Protein 4H9D (pdb70)

Structure (mmCIF, N/CA/C/O backbone):
data_4H9D
#
_entry.id   4H9D
#
_cell.length_a   40.674
_cell.length_b   83.385
_cell.length_c   225.116
_cell.angle_alpha   90.000
_cell.angle_beta   90.000
_cell.angle_gamma   90.000
#
_symmetry.space_group_name_H-M   'I 2 2 2'
#
loop_
_entity.id
_entity.type
_entity.pdbx_description
1 polymer 'HNH endonuclease'
2 non-polymer 'ZINC ION'
3 non-polymer 'MAGNESIUM ION'
4 water water
#
loop_
_atom_site.group_PDB
_atom_site.id
_atom_site.type_symbol
_atom_site.label_atom_id
_atom_site.label_alt_id
_atom_site.label_comp_id
_atom_site.label_asym_id
_atom_site.label_entity_id
_atom_site.label_seq_id
_atom_site.pdbx_PDB_ins_code
_atom_site.Cartn_x
_atom_site.Cartn_y
_atom_site.Cartn_z
_atom_site.occupancy
_atom_site.B_iso_or_equiv
_atom_site.auth_seq_id
_atom_site.auth_comp_id
_atom_site.auth_asym_id
_atom_site.auth_atom_id
_atom_site.pdbx_PDB_model_num
ATOM 9 N N . ASN A 1 2 ? -8.087 -49.302 -34.823 1.00 90.79 2 ASN A N 1
ATOM 10 C CA . ASN A 1 2 ? -6.646 -49.449 -34.945 1.00 80.76 2 ASN A CA 1
ATOM 11 C C . ASN A 1 2 ? -6.059 -48.082 -35.279 1.00 73.58 2 ASN A C 1
ATOM 12 O O . ASN A 1 2 ? -6.708 -47.253 -35.918 1.00 70.35 2 ASN A O 1
ATOM 17 N N . TYR A 1 3 ? -4.830 -47.843 -34.850 1.00 82.49 3 TYR A N 1
ATOM 18 C CA . TYR A 1 3 ? -4.201 -46.564 -35.111 1.00 80.05 3 TYR A CA 1
ATOM 19 C C . TYR A 1 3 ? -2.697 -46.691 -34.996 1.00 79.61 3 TYR A C 1
ATOM 20 O O . TYR A 1 3 ? -2.181 -47.617 -34.371 1.00 84.10 3 TYR A O 1
ATOM 29 N N . PHE A 1 4 ? -1.993 -45.748 -35.602 1.00 85.60 4 PHE A N 1
ATOM 30 C CA . PHE A 1 4 ? -0.545 -45.741 -35.553 1.00 86.05 4 PHE A CA 1
ATOM 31 C C . PHE A 1 4 ? -0.020 -44.315 -35.553 1.00 84.04 4 PHE A C 1
ATOM 32 O O . PHE A 1 4 ? -0.688 -43.393 -36.019 1.00 80.80 4 PHE A O 1
ATOM 40 N N . ILE A 1 5 ? 1.175 -44.145 -35.003 1.00 69.70 5 ILE A N 1
ATOM 41 C CA . ILE A 1 5 ? 1.817 -42.845 -34.932 1.00 65.58 5 ILE A CA 1
ATOM 42 C C . ILE A 1 5 ? 2.741 -42.702 -36.127 1.00 64.40 5 ILE A C 1
ATOM 43 O O . ILE A 1 5 ? 3.545 -43.585 -36.400 1.00 67.02 5 ILE A O 1
ATOM 48 N N . VAL A 1 6 ? 2.618 -41.599 -36.848 1.00 64.72 6 VAL A N 1
ATOM 49 C CA . VAL A 1 6 ? 3.504 -41.351 -37.971 1.00 62.47 6 VAL A CA 1
ATOM 50 C C . VAL A 1 6 ? 4.416 -40.231 -37.502 1.00 61.52 6 VAL A C 1
ATOM 51 O O . VAL A 1 6 ? 3.951 -39.256 -36.924 1.00 60.50 6 VAL A O 1
ATOM 55 N N . GLU A 1 7 ? 5.712 -40.362 -37.723 1.00 69.72 7 GLU A N 1
ATOM 56 C CA . GLU A 1 7 ? 6.603 -39.315 -37.271 1.00 69.68 7 GLU A CA 1
ATOM 57 C C . GLU A 1 7 ? 7.206 -38.540 -38.430 1.00 63.65 7 GLU A C 1
ATOM 58 O O . GLU A 1 7 ? 7.421 -39.082 -39.516 1.00 63.32 7 GLU A O 1
ATOM 64 N N . VAL A 1 8 ? 7.460 -37.259 -38.192 1.00 48.31 8 VAL A N 1
ATOM 65 C CA . VAL A 1 8 ? 8.064 -36.402 -39.194 1.00 44.72 8 VAL A CA 1
ATOM 66 C C . VAL A 1 8 ? 9.292 -35.809 -38.535 1.00 49.76 8 VAL A C 1
ATOM 67 O O . VAL A 1 8 ? 9.178 -34.973 -37.630 1.00 48.81 8 VAL A O 1
ATOM 71 N N . SER A 1 9 ? 10.463 -36.251 -38.973 1.00 68.96 9 SER A N 1
ATOM 72 C CA . SER A 1 9 ? 11.714 -35.769 -38.405 1.00 72.05 9 SER A CA 1
ATOM 73 C C . SER A 1 9 ? 11.923 -34.277 -38.632 1.00 73.95 9 SER A C 1
ATOM 74 O O . SER A 1 9 ? 11.317 -33.688 -39.529 1.00 74.35 9 SER A O 1
ATOM 77 N N . GLU A 1 10 ? 12.775 -33.667 -37.808 1.00 72.45 10 GLU A N 1
ATOM 78 C CA . GLU A 1 10 ? 13.068 -32.247 -37.941 1.00 77.85 10 GLU A CA 1
ATOM 79 C C . GLU A 1 10 ? 13.967 -32.025 -39.144 1.00 79.98 10 GLU A C 1
ATOM 80 O O . GLU A 1 10 ? 14.196 -30.893 -39.559 1.00 80.79 10 GLU A O 1
ATOM 86 N N . GLN A 1 11 ? 14.481 -33.119 -39.695 1.00 57.28 11 GLN A N 1
ATOM 87 C CA . GLN A 1 11 ? 15.323 -33.053 -40.881 1.00 59.96 11 GLN A CA 1
ATOM 88 C C . GLN A 1 11 ? 14.319 -32.880 -42.036 1.00 57.61 11 GLN A C 1
ATOM 89 O O . GLN A 1 11 ? 14.504 -32.052 -42.938 1.00 53.56 11 GLN A O 1
ATOM 95 N N . GLU A 1 12 ? 13.241 -33.662 -41.978 1.00 68.67 12 GLU A N 1
ATOM 96 C CA . GLU A 1 12 ? 12.194 -33.615 -42.990 1.00 61.14 12 GLU A CA 1
ATOM 97 C C . GLU A 1 12 ? 11.472 -32.270 -42.960 1.00 52.46 12 GLU A C 1
ATOM 98 O O . GLU A 1 12 ? 11.157 -31.714 -44.006 1.00 53.29 12 GLU A O 1
ATOM 104 N N . VAL A 1 13 ? 11.217 -31.742 -41.769 1.00 45.88 13 VAL A N 1
ATOM 105 C CA . VAL A 1 13 ? 10.508 -30.471 -41.668 1.00 48.31 13 VAL A CA 1
ATOM 106 C C . VAL A 1 13 ? 11.306 -29.328 -42.274 1.00 57.77 13 VAL A C 1
ATOM 107 O O . VAL A 1 13 ? 10.750 -28.494 -42.990 1.00 59.83 13 VAL A O 1
ATOM 111 N N . LYS A 1 14 ? 12.603 -29.285 -41.990 1.00 65.53 14 LYS A N 1
ATOM 112 C CA . LYS A 1 14 ? 13.445 -28.234 -42.541 1.00 61.98 14 LYS A CA 1
ATOM 113 C C . LYS A 1 14 ? 13.471 -28.396 -44.041 1.00 57.13 14 LYS A C 1
ATOM 114 O O . LYS A 1 14 ? 13.240 -27.450 -44.788 1.00 55.76 14 LYS A O 1
ATOM 120 N N . ARG A 1 15 ? 13.760 -29.617 -44.468 1.00 57.92 15 ARG A N 1
ATOM 121 C CA . ARG A 1 15 ? 13.839 -29.951 -45.881 1.00 58.60 15 ARG A CA 1
ATOM 122 C C . ARG A 1 15 ? 12.661 -29.375 -46.647 1.00 61.31 15 ARG A C 1
ATOM 123 O O . ARG A 1 15 ? 12.828 -28.854 -47.749 1.00 63.93 15 ARG A O 1
ATOM 131 N N . GLU A 1 16 ? 11.472 -29.477 -46.056 1.00 55.06 16 GLU A N 1
ATOM 132 C CA . GLU A 1 16 ? 10.252 -28.972 -46.676 1.00 51.08 16 GLU A CA 1
ATOM 133 C C . GLU A 1 16 ? 10.146 -27.472 -46.537 1.00 48.99 16 GLU A C 1
ATOM 134 O O . GLU A 1 16 ? 9.592 -26.810 -47.406 1.00 43.98 16 GLU A O 1
ATOM 140 N N . LYS A 1 17 ? 10.670 -26.943 -45.439 1.00 46.70 17 LYS A N 1
ATOM 141 C CA . LYS A 1 17 ? 10.631 -25.503 -45.193 1.00 48.42 17 LYS A CA 1
ATOM 142 C C . LYS A 1 17 ? 11.590 -24.750 -46.109 1.00 53.06 17 LYS A C 1
ATOM 143 O O . LYS A 1 17 ? 11.440 -23.546 -46.308 1.00 53.98 17 LYS A O 1
ATOM 149 N N . GLU A 1 18 ? 12.573 -25.462 -46.655 1.00 49.78 18 GLU A N 1
ATOM 150 C CA . GLU A 1 18 ? 13.533 -24.867 -47.563 1.00 53.37 18 GLU A CA 1
ATOM 151 C C . GLU A 1 18 ? 12.967 -24.907 -48.967 1.00 51.11 18 GLU A C 1
ATOM 152 O O . GLU A 1 18 ? 13.009 -23.911 -49.684 1.00 52.14 18 GLU A O 1
ATOM 158 N N . LYS A 1 19 ? 12.445 -26.055 -49.375 1.00 51.58 19 LYS A N 1
ATOM 159 C CA . LYS A 1 19 ? 11.849 -26.165 -50.696 1.00 49.59 19 LYS A CA 1
ATOM 160 C C . LYS A 1 19 ? 10.700 -25.155 -50.785 1.00 49.52 19 LYS A C 1
ATOM 161 O O . LYS A 1 19 ? 10.413 -24.623 -51.854 1.00 47.56 19 LYS A O 1
ATOM 167 N N . ALA A 1 20 ? 10.046 -24.884 -49.657 1.00 47.89 20 ALA A N 1
ATOM 168 C CA . ALA A 1 20 ? 8.947 -23.925 -49.643 1.00 44.50 20 ALA A CA 1
ATOM 169 C C . ALA A 1 20 ? 9.499 -22.531 -49.948 1.00 47.72 20 ALA A C 1
ATOM 170 O O . ALA A 1 20 ? 8.988 -21.821 -50.824 1.00 42.52 20 ALA A O 1
ATOM 172 N N . ARG A 1 21 ? 10.547 -22.148 -49.223 1.00 38.07 21 ARG A N 1
ATOM 173 C CA . ARG A 1 21 ? 11.185 -20.851 -49.408 1.00 45.20 21 ARG A CA 1
ATOM 174 C C . ARG A 1 21 ? 11.607 -20.656 -50.859 1.00 45.90 21 ARG A C 1
ATOM 175 O O . ARG A 1 21 ? 11.611 -19.545 -51.378 1.00 44.64 21 ARG A O 1
ATOM 183 N N . GLU A 1 22 ? 11.968 -21.747 -51.512 1.00 49.73 22 GLU A N 1
ATOM 184 C CA . GLU A 1 22 ? 12.392 -21.690 -52.901 1.00 50.92 22 GLU A CA 1
ATOM 185 C C . GLU A 1 22 ? 11.168 -21.619 -53.785 1.00 46.75 22 GLU A C 1
ATOM 186 O O . GLU A 1 22 ? 11.164 -20.937 -54.799 1.00 45.40 22 GLU A O 1
ATOM 192 N N . LEU A 1 23 ? 10.124 -22.339 -53.398 1.00 45.53 23 LEU A N 1
ATOM 193 C CA . LEU A 1 23 ? 8.904 -22.378 -54.190 1.00 40.05 23 LEU A CA 1
ATOM 194 C C . LEU A 1 23 ? 8.197 -21.050 -54.114 1.00 39.77 23 LEU A C 1
ATOM 195 O O . LEU A 1 23 ? 7.528 -20.641 -55.056 1.00 42.55 23 LEU A O 1
ATOM 200 N N . ARG A 1 24 ? 8.369 -20.367 -52.992 1.00 42.34 24 ARG A N 1
ATOM 201 C CA . ARG A 1 24 ? 7.729 -19.084 -52.784 1.00 39.93 24 ARG A CA 1
ATOM 202 C C . ARG A 1 24 ? 8.344 -18.003 -53.665 1.00 40.85 24 ARG A C 1
ATOM 203 O O . ARG A 1 24 ? 7.698 -17.002 -53.974 1.00 43.58 24 ARG A O 1
ATOM 211 N N . ARG A 1 25 ? 9.590 -18.209 -54.074 1.00 52.15 25 ARG A N 1
ATOM 212 C CA . ARG A 1 25 ? 10.288 -17.247 -54.919 1.00 47.28 25 ARG A CA 1
ATOM 213 C C . ARG A 1 25 ? 10.151 -17.516 -56.415 1.00 48.86 25 ARG A C 1
ATOM 214 O O . ARG A 1 25 ? 10.622 -16.738 -57.220 1.00 51.05 25 ARG A O 1
ATOM 222 N N . SER A 1 26 ? 9.505 -18.612 -56.784 1.00 53.80 26 SER A N 1
ATOM 223 C CA . SER A 1 26 ? 9.344 -18.975 -58.186 1.00 53.26 26 SER A CA 1
ATOM 224 C C . SER A 1 26 ? 8.399 -18.060 -58.946 1.00 56.91 26 SER A C 1
ATOM 225 O O . SER A 1 26 ? 7.486 -17.492 -58.369 1.00 58.40 26 SER A O 1
ATOM 228 N N . GLN A 1 27 ? 8.616 -17.939 -60.250 1.00 52.56 27 GLN A N 1
ATOM 229 C CA . GLN A 1 27 ? 7.761 -17.118 -61.105 1.00 54.64 27 GLN A CA 1
ATOM 230 C C . GLN A 1 27 ? 6.348 -17.640 -60.941 1.00 51.11 27 GLN A C 1
ATOM 231 O O . GLN A 1 27 ? 5.390 -16.869 -60.841 1.00 46.22 27 GLN A O 1
ATOM 237 N N . TRP A 1 28 ? 6.250 -18.967 -60.919 1.00 58.66 28 TRP A N 1
ATOM 238 C CA . TRP A 1 28 ? 4.994 -19.702 -60.776 1.00 58.15 28 TRP A CA 1
ATOM 239 C C . TRP A 1 28 ? 4.167 -19.241 -59.585 1.00 61.53 28 TRP A C 1
ATOM 240 O O . TRP A 1 28 ? 2.950 -19.089 -59.691 1.00 67.92 28 TRP A O 1
ATOM 251 N N . TRP A 1 29 ? 4.820 -19.034 -58.445 1.00 47.21 29 TRP A N 1
ATOM 252 C CA . TRP A 1 29 ? 4.102 -18.595 -57.251 1.00 44.10 29 TRP A CA 1
ATOM 253 C C . TRP A 1 29 ? 3.692 -17.143 -57.368 1.00 36.94 29 TRP A C 1
ATOM 254 O O . TRP A 1 29 ? 2.565 -16.782 -57.043 1.00 36.17 29 TRP A O 1
ATOM 265 N N . LYS A 1 30 ? 4.632 -16.309 -57.796 1.00 43.26 30 LYS A N 1
ATOM 266 C CA . LYS A 1 30 ? 4.382 -14.890 -57.999 1.00 47.57 30 LYS A CA 1
ATOM 267 C C . LYS A 1 30 ? 3.159 -14.752 -58.894 1.00 51.80 30 LYS A C 1
ATOM 268 O O . LYS A 1 30 ? 2.305 -13.890 -58.677 1.00 52.87 30 LYS A O 1
ATOM 274 N N . ASN A 1 31 ? 3.077 -15.605 -59.909 1.00 56.44 31 ASN A N 1
ATOM 275 C CA . ASN A 1 31 ? 1.935 -15.548 -60.799 1.00 56.55 31 ASN A CA 1
ATOM 276 C C . ASN A 1 31 ? 0.655 -15.875 -60.053 1.00 60.63 31 ASN A C 1
ATOM 277 O O . ASN A 1 31 ? -0.332 -15.132 -60.140 1.00 62.98 31 ASN A O 1
ATOM 282 N N . ARG A 1 32 ? 0.676 -16.985 -59.320 1.00 46.11 32 ARG A N 1
ATOM 283 C CA . ARG A 1 32 ? -0.487 -17.414 -58.570 1.00 41.83 32 ARG A CA 1
ATOM 284 C C . ARG A 1 32 ? -1.035 -16.341 -57.614 1.00 48.76 32 ARG A C 1
ATOM 285 O O . ARG A 1 32 ? -2.247 -16.083 -57.614 1.00 54.78 32 ARG A O 1
ATOM 293 N N . ILE A 1 33 ? -0.183 -15.711 -56.800 1.00 45.01 33 ILE A N 1
ATOM 294 C CA . ILE A 1 33 ? -0.722 -14.692 -55.897 1.00 49.79 33 ILE A CA 1
ATOM 295 C C . ILE A 1 33 ? -1.047 -13.406 -56.641 1.00 53.30 33 ILE A C 1
ATOM 296 O O . ILE A 1 33 ? -1.814 -12.577 -56.158 1.00 60.13 33 ILE A O 1
ATOM 301 N N . ALA A 1 34 ? -0.459 -13.244 -57.822 1.00 41.54 34 ALA A N 1
ATOM 302 C CA . ALA A 1 34 ? -0.712 -12.066 -58.654 1.00 44.02 34 ALA A CA 1
ATOM 303 C C . ALA A 1 34 ? -2.197 -12.043 -58.963 1.00 45.82 34 ALA A C 1
ATOM 304 O O . ALA A 1 34 ? -2.804 -10.978 -59.043 1.00 48.24 34 ALA A O 1
ATOM 306 N N . ARG A 1 35 ? -2.776 -13.230 -59.135 1.00 52.11 35 ARG A N 1
ATOM 307 C CA . ARG A 1 35 ? -4.197 -13.365 -59.424 1.00 58.24 35 ARG A CA 1
ATOM 308 C C . ARG A 1 35 ? -5.013 -12.876 -58.231 1.00 62.67 35 ARG A C 1
ATOM 309 O O . ARG A 1 35 ? -6.172 -12.520 -58.370 1.00 67.22 35 ARG A O 1
ATOM 317 N N . GLY A 1 36 ? -4.388 -12.864 -57.060 1.00 54.24 36 GLY A N 1
ATOM 318 C CA . GLY A 1 36 ? -5.035 -12.386 -55.849 1.00 56.94 36 GLY A CA 1
ATOM 319 C C . GLY A 1 36 ? -6.259 -13.113 -55.326 1.00 57.99 36 GLY A C 1
ATOM 320 O O . GLY A 1 36 ? -7.089 -12.517 -54.638 1.00 63.50 36 GLY A O 1
ATOM 321 N N . ILE A 1 37 ? -6.383 -14.398 -55.636 1.00 43.15 37 ILE A N 1
ATOM 322 C CA . ILE A 1 37 ? -7.533 -15.174 -55.167 1.00 38.75 37 ILE A CA 1
ATOM 323 C C . ILE A 1 37 ? -7.151 -16.048 -53.978 1.00 41.05 37 ILE A C 1
ATOM 324 O O . ILE A 1 37 ? -6.187 -16.798 -54.050 1.00 38.83 37 ILE A O 1
ATOM 329 N N . CYS A 1 38 ? -7.885 -15.927 -52.877 1.00 37.32 38 CYS A N 1
ATOM 330 C CA . CYS A 1 38 ? -7.614 -16.740 -51.693 1.00 31.69 38 CYS A CA 1
ATOM 331 C C . CYS A 1 38 ? -8.226 -18.118 -51.922 1.00 33.57 38 CYS A C 1
ATOM 332 O O . CYS A 1 38 ? -9.415 -18.242 -52.210 1.00 38.63 38 CYS A O 1
ATOM 335 N N . HIS A 1 39 ? -7.419 -19.156 -51.785 1.00 31.11 39 HIS A N 1
ATOM 336 C CA . HIS A 1 39 ? -7.890 -20.509 -52.043 1.00 29.73 39 HIS A CA 1
ATOM 337 C C . HIS A 1 39 ? -9.044 -21.001 -51.187 1.00 32.94 39 HIS A C 1
ATOM 338 O O . HIS A 1 39 ? -9.867 -21.796 -51.659 1.00 34.27 39 HIS A O 1
ATOM 345 N N . TYR A 1 40 ? -9.113 -20.527 -49.943 1.00 41.79 40 TYR A N 1
ATOM 346 C CA . TYR A 1 40 ? -10.167 -20.955 -49.035 1.00 41.53 40 TYR A CA 1
ATOM 347 C C . TYR A 1 40 ? -11.462 -20.185 -49.215 1.00 45.38 40 TYR A C 1
ATOM 348 O O . TYR A 1 40 ? -12.502 -20.785 -49.485 1.00 45.91 40 TYR A O 1
ATOM 357 N N . CYS A 1 41 ? -11.421 -18.861 -49.092 1.00 40.29 41 CYS A N 1
ATOM 358 C CA . CYS A 1 41 ? -12.659 -18.100 -49.252 1.00 41.12 41 CYS A CA 1
ATOM 359 C C . CYS A 1 41 ? -12.967 -17.596 -50.666 1.00 41.73 41 CYS A C 1
ATOM 360 O O . CYS A 1 41 ? -14.059 -17.112 -50.916 1.00 44.06 41 CYS A O 1
ATOM 363 N N . GLY A 1 42 ? -12.017 -17.717 -51.585 1.00 38.01 42 GLY A N 1
ATOM 364 C CA . GLY A 1 42 ? -12.253 -17.281 -52.953 1.00 34.03 42 GLY A CA 1
ATOM 365 C C . GLY A 1 42 ? -12.410 -15.775 -53.105 1.00 39.26 42 GLY A C 1
ATOM 366 O O . GLY A 1 42 ? -12.765 -15.281 -54.178 1.00 41.16 42 GLY A O 1
ATOM 367 N N . GLU A 1 43 ? -12.152 -15.043 -52.026 1.00 50.21 43 GLU A N 1
ATOM 368 C CA . GLU A 1 43 ? -12.253 -13.596 -52.035 1.00 54.17 43 GLU A CA 1
ATOM 369 C C . GLU A 1 43 ? -10.999 -13.058 -52.711 1.00 54.58 43 GLU A C 1
ATOM 370 O O . GLU A 1 43 ? -10.013 -13.774 -52.821 1.00 52.60 43 GLU A O 1
ATOM 376 N N . ILE A 1 44 ? -11.019 -11.807 -53.158 1.00 62.13 44 ILE A N 1
ATOM 377 C CA . ILE A 1 44 ? -9.847 -11.242 -53.819 1.00 59.21 44 ILE A CA 1
ATOM 378 C C . ILE A 1 44 ? -9.058 -10.309 -52.904 1.00 64.92 44 ILE A C 1
ATOM 379 O O . ILE A 1 44 ? -9.639 -9.498 -52.184 1.00 69.74 44 ILE A O 1
ATOM 384 N N . PHE A 1 45 ? -7.730 -10.444 -52.938 1.00 53.69 45 PHE A N 1
ATOM 385 C CA . PHE A 1 45 ? -6.825 -9.644 -52.112 1.00 54.91 45 PHE A CA 1
ATOM 386 C C . PHE A 1 45 ? -5.596 -9.190 -52.867 1.00 55.96 45 PHE A C 1
ATOM 387 O O . PHE A 1 45 ? -5.242 -9.741 -53.910 1.00 51.95 45 PHE A O 1
ATOM 395 N N . PRO A 1 46 ? -4.918 -8.170 -52.330 1.00 73.08 46 PRO A N 1
ATOM 396 C CA . PRO A 1 46 ? -3.707 -7.666 -52.967 1.00 72.06 46 PRO A CA 1
ATOM 397 C C . PRO A 1 46 ? -2.605 -8.651 -52.580 1.00 69.58 46 PRO A C 1
ATOM 398 O O . PRO A 1 46 ? -2.542 -9.100 -51.433 1.00 74.43 46 PRO A O 1
ATOM 402 N N . PRO A 1 47 ? -1.730 -9.000 -53.533 1.00 58.04 47 PRO A N 1
ATOM 403 C CA . PRO A 1 47 ? -0.605 -9.927 -53.367 1.00 57.41 47 PRO A CA 1
ATOM 404 C C . PRO A 1 47 ? 0.131 -9.838 -52.033 1.00 63.46 47 PRO A C 1
ATOM 405 O O . PRO A 1 47 ? 0.627 -10.839 -51.524 1.00 67.52 47 PRO A O 1
ATOM 409 N N . GLU A 1 48 ? 0.213 -8.646 -51.462 1.00 98.07 48 GLU A N 1
ATOM 410 C CA . GLU A 1 48 ? 0.888 -8.498 -50.186 1.00 102.66 48 GLU A CA 1
ATOM 411 C C . GLU A 1 48 ? 0.105 -9.222 -49.102 1.00 102.06 48 GLU A C 1
ATOM 412 O O . GLU A 1 48 ? 0.691 -9.828 -48.208 1.00 105.80 48 GLU A O 1
ATOM 418 N N . GLU A 1 49 ? -1.222 -9.175 -49.203 1.00 73.74 49 GLU A N 1
ATOM 419 C CA . GLU A 1 49 ? -2.100 -9.796 -48.211 1.00 71.47 49 GLU A CA 1
ATOM 420 C C . GLU A 1 49 ? -2.259 -11.315 -48.258 1.00 68.00 49 GLU A C 1
ATOM 421 O O . GLU A 1 49 ? -3.003 -11.884 -47.453 1.00 73.34 49 GLU A O 1
ATOM 427 N N . LEU A 1 50 ? -1.581 -11.975 -49.192 1.00 63.50 50 LEU A N 1
ATOM 428 C CA . LEU A 1 50 ? -1.661 -13.431 -49.281 1.00 58.74 50 LEU A CA 1
ATOM 429 C C . LEU A 1 50 ? -0.396 -14.085 -48.736 1.00 57.10 50 LEU A C 1
ATOM 430 O O . LEU A 1 50 ? 0.680 -13.487 -48.752 1.00 60.02 50 LEU A O 1
ATOM 435 N N . THR A 1 51 ? -0.538 -15.314 -48.253 1.00 43.09 51 THR A N 1
ATOM 436 C CA . THR A 1 51 ? 0.585 -16.081 -47.727 1.00 46.44 51 THR A CA 1
ATOM 437 C C . THR A 1 51 ? 0.519 -17.466 -48.334 1.00 42.39 51 THR A C 1
ATOM 438 O O . THR A 1 51 ? -0.495 -17.856 -48.909 1.00 46.54 51 THR A O 1
ATOM 450 N N . ASP A 1 53 ? 0.205 -21.367 -48.003 1.00 49.55 53 ASP A N 1
ATOM 451 C CA . ASP A 1 53 ? -0.249 -22.338 -47.024 1.00 48.24 53 ASP A CA 1
ATOM 452 C C . ASP A 1 53 ? -0.180 -23.725 -47.623 1.00 47.96 53 ASP A C 1
ATOM 453 O O . ASP A 1 53 ? -0.311 -23.899 -48.836 1.00 50.81 53 ASP A O 1
ATOM 458 N N . HIS A 1 54 ? 0.081 -24.711 -46.774 1.00 40.89 54 HIS A N 1
ATOM 459 C CA . HIS A 1 54 ? 0.128 -26.095 -47.226 1.00 43.39 54 HIS A CA 1
ATOM 460 C C . HIS A 1 54 ? -1.195 -26.716 -46.825 1.00 46.26 54 HIS A C 1
ATOM 461 O O . HIS A 1 54 ? -1.571 -26.676 -45.653 1.00 54.96 54 HIS A O 1
ATOM 468 N N . LEU A 1 55 ? -1.912 -27.259 -47.801 1.00 49.80 55 LEU A N 1
ATOM 469 C CA . LEU A 1 55 ? -3.190 -27.893 -47.525 1.00 48.16 55 LEU A CA 1
ATOM 470 C C . LEU A 1 55 ? -2.924 -28.896 -46.421 1.00 50.36 55 LEU A C 1
ATOM 471 O O . LEU A 1 55 ? -3.560 -28.871 -45.367 1.00 54.27 55 LEU A O 1
ATOM 476 N N . VAL A 1 56 ? -1.952 -29.760 -46.688 1.00 49.18 56 VAL A N 1
ATOM 477 C CA . VAL A 1 56 ? -1.492 -30.774 -45.757 1.00 54.72 56 VAL A CA 1
ATOM 478 C C . VAL A 1 56 ? -0.269 -30.186 -45.065 1.00 52.34 56 VAL A C 1
ATOM 479 O O . VAL A 1 56 ? 0.784 -30.048 -45.680 1.00 53.48 56 VAL A O 1
ATOM 483 N N . PRO A 1 57 ? -0.395 -29.824 -43.780 1.00 40.24 57 PRO A N 1
ATOM 484 C CA . PRO A 1 57 ? 0.713 -29.246 -43.014 1.00 41.31 57 PRO A CA 1
ATOM 485 C C . PRO A 1 57 ? 1.998 -30.043 -43.148 1.00 44.01 57 PRO A C 1
ATOM 486 O O . PRO A 1 57 ? 1.968 -31.259 -43.317 1.00 42.34 57 PRO A O 1
ATOM 490 N N . VAL A 1 58 ? 3.131 -29.353 -43.073 1.00 62.81 58 VAL A N 1
ATOM 491 C CA . VAL A 1 58 ? 4.436 -30.007 -43.178 1.00 60.94 58 VAL A CA 1
ATOM 492 C C . VAL A 1 58 ? 4.666 -30.963 -41.998 1.00 61.06 58 VAL A C 1
ATOM 493 O O . VAL A 1 58 ? 5.213 -32.048 -42.173 1.00 62.59 58 VAL A O 1
ATOM 497 N N . VAL A 1 59 ? 4.242 -30.559 -40.800 1.00 58.19 59 VAL A N 1
ATOM 498 C CA . VAL A 1 59 ? 4.411 -31.392 -39.612 1.00 60.38 59 VAL A CA 1
ATOM 499 C C . VAL A 1 59 ? 3.452 -32.576 -39.632 1.00 60.80 59 VAL A C 1
ATOM 500 O O . VAL A 1 59 ? 3.490 -33.430 -38.748 1.00 64.29 59 VAL A O 1
ATOM 504 N N . ARG A 1 60 ? 2.579 -32.618 -40.631 1.00 48.97 60 ARG A N 1
ATOM 505 C CA . ARG A 1 60 ? 1.659 -33.735 -40.767 1.00 51.44 60 ARG A CA 1
ATOM 506 C C . ARG A 1 60 ? 2.073 -34.546 -41.979 1.00 57.19 60 ARG A C 1
ATOM 507 O O . ARG A 1 60 ? 1.277 -35.307 -42.522 1.00 60.40 60 ARG A O 1
ATOM 515 N N . GLY A 1 61 ? 3.323 -34.375 -42.403 1.00 67.27 61 GLY A N 1
ATOM 516 C CA . GLY A 1 61 ? 3.822 -35.113 -43.550 1.00 65.21 61 GLY A CA 1
ATOM 517 C C . GLY A 1 61 ? 3.752 -34.413 -44.898 1.00 58.18 61 GLY A C 1
ATOM 518 O O . GLY A 1 61 ? 4.482 -34.787 -45.814 1.00 57.56 61 GLY A O 1
ATOM 519 N N . GLY A 1 62 ? 2.877 -33.415 -45.025 1.00 46.19 62 GLY A N 1
ATOM 520 C CA . GLY A 1 62 ? 2.741 -32.678 -46.273 1.00 46.14 62 GLY A CA 1
ATOM 521 C C . GLY A 1 62 ? 4.037 -32.144 -46.874 1.00 48.80 62 GLY A C 1
ATOM 522 O O . GLY A 1 62 ? 4.999 -31.801 -46.162 1.00 47.86 62 GLY A O 1
ATOM 523 N N . LYS A 1 63 ? 4.061 -32.069 -48.200 1.00 58.03 63 LYS A N 1
ATOM 524 C CA . LYS A 1 63 ? 5.234 -31.581 -48.914 1.00 59.69 63 LYS A CA 1
ATOM 525 C C . LYS A 1 63 ? 5.063 -30.155 -49.450 1.00 58.01 63 LYS A C 1
ATOM 526 O O . LYS A 1 63 ? 3.945 -29.645 -49.547 1.00 58.64 63 LYS A O 1
ATOM 532 N N . SER A 1 64 ? 6.182 -29.512 -49.775 1.00 45.39 64 SER A N 1
ATOM 533 C CA . SER A 1 64 ? 6.145 -28.178 -50.347 1.00 46.72 64 SER A CA 1
ATOM 534 C C . SER A 1 64 ? 6.195 -28.376 -51.856 1.00 44.97 64 SER A C 1
ATOM 535 O O . SER A 1 64 ? 7.268 -28.448 -52.442 1.00 46.34 64 SER A O 1
ATOM 538 N N . THR A 1 65 ? 5.028 -28.514 -52.477 1.00 48.56 65 THR A N 1
ATOM 539 C CA . THR A 1 65 ? 4.955 -28.709 -53.921 1.00 49.43 65 THR A CA 1
ATOM 540 C C . THR A 1 65 ? 3.733 -27.958 -54.429 1.00 51.85 65 THR A C 1
ATOM 541 O O . THR A 1 65 ? 2.816 -27.675 -53.653 1.00 53.89 65 THR A O 1
ATOM 545 N N . ARG A 1 66 ? 3.717 -27.634 -55.722 1.00 54.73 66 ARG A N 1
ATOM 546 C CA . ARG A 1 66 ? 2.601 -26.903 -56.314 1.00 51.96 66 ARG A CA 1
ATOM 547 C C . ARG A 1 66 ? 1.260 -27.491 -55.914 1.00 50.06 66 ARG A C 1
ATOM 548 O O . ARG A 1 66 ? 0.290 -26.753 -55.677 1.00 52.99 66 ARG A O 1
ATOM 556 N N . GLY A 1 67 ? 1.209 -28.819 -55.825 1.00 48.80 67 GLY A N 1
ATOM 557 C CA . GLY A 1 67 ? -0.026 -29.493 -55.456 1.00 51.08 67 GLY A CA 1
ATOM 558 C C . GLY A 1 67 ? -0.517 -29.265 -54.029 1.00 54.56 67 GLY A C 1
ATOM 559 O O . GLY A 1 67 ? -1.710 -29.053 -53.798 1.00 60.93 67 GLY A O 1
ATOM 560 N N . ASN A 1 68 ? 0.398 -29.296 -53.069 1.00 44.39 68 ASN A N 1
ATOM 561 C CA . ASN A 1 68 ? 0.041 -29.122 -51.670 1.00 44.56 68 ASN A CA 1
ATOM 562 C C . ASN A 1 68 ? 0.170 -27.660 -51.206 1.00 45.10 68 ASN A C 1
ATOM 563 O O . ASN A 1 68 ? -0.206 -27.297 -50.094 1.00 50.86 68 ASN A O 1
ATOM 568 N N . VAL A 1 69 ? 0.702 -26.821 -52.073 1.00 44.42 69 VAL A N 1
ATOM 569 C CA . VAL A 1 69 ? 0.867 -25.417 -51.747 1.00 47.49 69 VAL A CA 1
ATOM 570 C C . VAL A 1 69 ? -0.308 -24.651 -52.339 1.00 51.49 69 VAL A C 1
ATOM 571 O O . VAL A 1 69 ? -0.811 -24.997 -53.411 1.00 57.45 69 VAL A O 1
ATOM 575 N N . VAL A 1 70 ? -0.741 -23.615 -51.631 1.00 40.11 70 VAL A N 1
ATOM 576 C CA . VAL A 1 70 ? -1.894 -22.831 -52.039 1.00 35.84 70 VAL A CA 1
ATOM 577 C C . VAL A 1 70 ? -1.850 -21.417 -51.417 1.00 35.51 70 VAL A C 1
ATOM 578 O O . VAL A 1 70 ? -1.324 -21.235 -50.308 1.00 38.76 70 VAL A O 1
ATOM 582 N N . PRO A 1 71 ? -2.407 -20.398 -52.111 1.00 42.83 71 PRO A N 1
ATOM 583 C CA . PRO A 1 71 ? -2.415 -19.013 -51.605 1.00 44.51 71 PRO A CA 1
ATOM 584 C C . PRO A 1 71 ? -3.553 -18.799 -50.623 1.00 51.65 71 PRO A C 1
ATOM 585 O O . PRO A 1 71 ? -4.673 -19.209 -50.892 1.00 48.46 71 PRO A O 1
ATOM 589 N N . ALA A 1 72 ? -3.285 -18.154 -49.495 1.00 51.36 72 ALA A N 1
ATOM 590 C CA . ALA A 1 72 ? -4.348 -17.911 -48.529 1.00 46.79 72 ALA A CA 1
ATOM 591 C C . ALA A 1 72 ? -4.220 -16.529 -47.896 1.00 50.00 72 ALA A C 1
ATOM 592 O O . ALA A 1 72 ? -3.113 -16.014 -47.730 1.00 55.54 72 ALA A O 1
ATOM 594 N N . CYS A 1 73 ? -5.360 -15.928 -47.556 1.00 46.14 73 CYS A N 1
ATOM 595 C CA . CYS A 1 73 ? -5.389 -14.607 -46.921 1.00 49.12 73 CYS A CA 1
ATOM 596 C C . CYS A 1 73 ? -5.159 -14.762 -45.418 1.00 55.07 73 CYS A C 1
ATOM 597 O O . CYS A 1 73 ? -5.334 -15.845 -44.857 1.00 50.31 73 CYS A O 1
ATOM 600 N N . LYS A 1 74 ? -4.765 -13.673 -44.770 1.00 71.53 74 LYS A N 1
ATOM 601 C CA . LYS A 1 74 ? -4.488 -13.668 -43.336 1.00 74.20 74 LYS A CA 1
ATOM 602 C C . LYS A 1 74 ? -5.484 -14.477 -42.488 1.00 72.83 74 LYS A C 1
ATOM 603 O O . LYS A 1 74 ? -5.111 -15.456 -41.834 1.00 69.66 74 LYS A O 1
ATOM 609 N N . GLU A 1 75 ? -6.749 -14.066 -42.525 1.00 67.03 75 GLU A N 1
ATOM 610 C CA . GLU A 1 75 ? -7.831 -14.691 -41.764 1.00 65.75 75 GLU A CA 1
ATOM 611 C C . GLU A 1 75 ? -8.001 -16.198 -41.973 1.00 61.15 75 GLU A C 1
ATOM 612 O O . GLU A 1 75 ? -8.084 -16.966 -41.009 1.00 61.57 75 GLU A O 1
ATOM 618 N N . CYS A 1 76 ? -8.068 -16.617 -43.232 1.00 57.71 76 CYS A N 1
ATOM 619 C CA . CYS A 1 76 ? -8.229 -18.029 -43.561 1.00 58.23 76 CYS A CA 1
ATOM 620 C C . CYS A 1 76 ? -7.027 -18.852 -43.120 1.00 53.56 76 CYS A C 1
ATOM 621 O O . CYS A 1 76 ? -7.175 -19.963 -42.602 1.00 52.06 76 CYS A O 1
ATOM 624 N N . ASN A 1 77 ? -5.832 -18.314 -43.324 1.00 55.72 77 ASN A N 1
ATOM 625 C CA . ASN A 1 77 ? -4.638 -19.056 -42.961 1.00 54.39 77 ASN A CA 1
ATOM 626 C C . ASN A 1 77 ? -4.569 -19.440 -41.489 1.00 55.40 77 ASN A C 1
ATOM 627 O O . ASN A 1 77 ? -4.133 -20.551 -41.168 1.00 59.58 77 ASN A O 1
ATOM 632 N N . ASN A 1 78 ? -4.985 -18.534 -40.599 1.00 54.65 78 ASN A N 1
ATOM 633 C CA . ASN A 1 78 ? -4.962 -18.797 -39.155 1.00 59.31 78 ASN A CA 1
ATOM 634 C 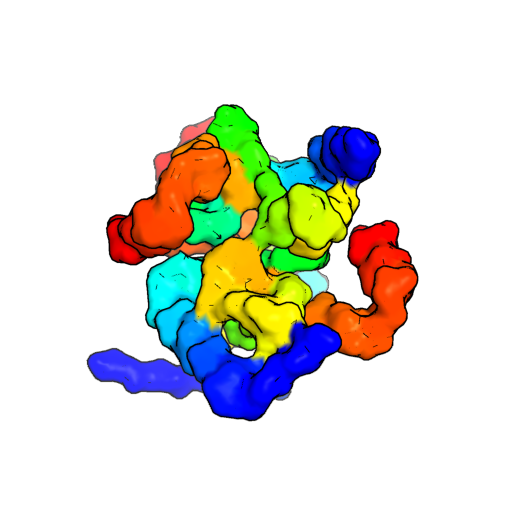C . ASN A 1 78 ? -6.129 -19.669 -38.728 1.00 59.55 78 ASN A C 1
ATOM 635 O O . ASN A 1 78 ? -5.941 -20.710 -38.100 1.00 60.35 78 ASN A O 1
ATOM 640 N N . ARG A 1 79 ? -7.336 -19.220 -39.065 1.00 53.46 79 ARG A N 1
ATOM 641 C CA . ARG A 1 79 ? -8.551 -19.939 -38.736 1.00 52.31 79 ARG A CA 1
ATOM 642 C C . ARG A 1 79 ? -8.473 -21.406 -39.114 1.00 50.24 79 ARG A C 1
ATOM 643 O O . ARG A 1 79 ? -9.091 -22.246 -38.469 1.00 50.28 79 ARG A O 1
ATOM 651 N N . LYS A 1 80 ? -7.724 -21.723 -40.159 1.00 56.07 80 LYS A N 1
ATOM 652 C CA . LYS A 1 80 ? -7.616 -23.106 -40.571 1.00 55.44 80 LYS A CA 1
ATOM 653 C C . LYS A 1 80 ? -6.744 -23.839 -39.557 1.00 59.29 80 LYS A C 1
ATOM 654 O O . LYS A 1 80 ? -6.764 -25.066 -39.482 1.00 60.79 80 LYS A O 1
ATOM 660 N N . LYS A 1 81 ? -5.991 -23.077 -38.766 1.00 61.59 81 LYS A N 1
ATOM 661 C CA . LYS A 1 81 ? -5.108 -23.658 -37.756 1.00 62.59 81 LYS A CA 1
ATOM 662 C C . LYS A 1 81 ? -5.698 -23.788 -36.357 1.00 64.65 81 LYS A C 1
ATOM 663 O O . LYS A 1 81 ? -5.437 -24.774 -35.671 1.00 67.65 81 LYS A O 1
ATOM 669 N N . TYR A 1 82 ? -6.484 -22.811 -35.919 1.00 50.62 82 TYR A N 1
ATOM 670 C CA . TYR A 1 82 ? -7.058 -22.892 -34.582 1.00 47.84 82 TYR A CA 1
ATOM 671 C C . TYR A 1 82 ? -8.533 -23.292 -34.499 1.00 49.76 82 TYR A C 1
ATOM 672 O O . TYR A 1 82 ? -9.096 -23.333 -33.410 1.00 52.23 82 TYR A O 1
ATOM 681 N N . LEU A 1 83 ? -9.173 -23.569 -35.631 1.00 50.27 83 LEU A N 1
ATOM 682 C CA . LEU A 1 83 ? -10.572 -23.991 -35.600 1.00 50.07 83 LEU A CA 1
ATOM 683 C C . LEU A 1 83 ? -10.558 -25.494 -35.837 1.00 52.95 83 LEU A C 1
ATOM 684 O O . LEU A 1 83 ? -9.768 -25.972 -36.650 1.00 55.52 83 LEU A O 1
ATOM 689 N N . LEU A 1 84 ? -11.406 -26.252 -35.142 1.00 62.64 84 LEU A N 1
ATOM 690 C CA . LEU A 1 84 ? -11.413 -27.700 -35.356 1.00 64.21 84 LEU A CA 1
ATOM 691 C C . LEU A 1 84 ? -12.130 -27.981 -36.669 1.00 68.25 84 LEU A C 1
ATOM 692 O O . LEU A 1 84 ? -12.991 -27.211 -37.097 1.00 68.44 84 LEU A O 1
ATOM 697 N N . PRO A 1 85 ? -11.805 -29.106 -37.313 1.00 72.62 85 PRO A N 1
ATOM 698 C CA . PRO A 1 85 ? -12.424 -29.482 -38.586 1.00 69.24 85 PRO A CA 1
ATOM 699 C C . PRO A 1 85 ? -13.906 -29.132 -38.777 1.00 74.72 85 PRO A C 1
ATOM 700 O O . PRO A 1 85 ? -14.356 -28.926 -39.903 1.00 74.71 85 PRO A O 1
ATOM 704 N N . VAL A 1 86 ? -14.664 -29.048 -37.693 1.00 73.20 86 VAL A N 1
ATOM 705 C CA . VAL A 1 86 ? -16.084 -28.741 -37.814 1.00 75.74 86 VAL A CA 1
ATOM 706 C C . VAL A 1 86 ? -16.401 -27.258 -37.752 1.00 74.27 86 VAL A C 1
ATOM 707 O O . VAL A 1 86 ? -17.402 -26.816 -38.316 1.00 70.42 86 VAL A O 1
ATOM 711 N N . GLU A 1 87 ? -15.572 -26.494 -37.047 1.00 57.65 87 GLU A N 1
ATOM 712 C CA . GLU A 1 87 ? -15.791 -25.058 -36.951 1.00 58.45 87 GLU A CA 1
ATOM 713 C C . GLU A 1 87 ? -15.341 -24.477 -38.294 1.00 59.41 87 GLU A C 1
ATOM 714 O O . GLU A 1 87 ? -15.888 -23.481 -38.777 1.00 60.49 87 GLU A O 1
ATOM 720 N N . TRP A 1 88 ? -14.342 -25.123 -38.895 1.00 72.55 88 TRP A N 1
ATOM 721 C CA . TRP A 1 88 ? -13.805 -24.689 -40.175 1.00 69.68 88 TRP A CA 1
ATOM 722 C C . TRP A 1 88 ? -14.876 -24.825 -41.241 1.00 71.79 88 TRP A C 1
ATOM 723 O O . TRP A 1 88 ? -15.233 -23.841 -41.893 1.00 68.21 88 TRP A O 1
ATOM 734 N N . GLU A 1 89 ? -15.393 -26.039 -41.417 1.00 80.88 89 GLU A N 1
ATOM 735 C CA . GLU A 1 89 ? -16.439 -26.275 -42.405 1.00 81.01 89 GLU A CA 1
ATOM 736 C C . GLU A 1 89 ? -17.467 -25.162 -42.305 1.00 78.81 89 GLU A C 1
ATOM 737 O O . GLU A 1 89 ? -17.682 -24.413 -43.252 1.00 81.22 89 GLU A O 1
ATOM 743 N N . GLU A 1 90 ? -18.088 -25.057 -41.137 1.00 62.85 90 GLU A N 1
ATOM 744 C CA . GLU A 1 90 ? -19.096 -24.037 -40.880 1.00 69.10 90 GLU A CA 1
ATOM 745 C C . GLU A 1 90 ? -18.577 -22.644 -41.231 1.00 68.80 90 GLU A C 1
ATOM 746 O O . GLU A 1 90 ? -19.323 -21.813 -41.760 1.00 72.59 90 GLU A O 1
ATOM 752 N N . TYR A 1 91 ? -17.305 -22.387 -40.928 1.00 56.46 91 TYR A N 1
ATOM 753 C CA . TYR A 1 91 ? -16.694 -21.093 -41.246 1.00 55.37 91 TYR A CA 1
ATOM 754 C C . TYR A 1 91 ? -16.758 -20.898 -42.767 1.00 54.36 91 TYR A C 1
ATOM 755 O O . TYR A 1 91 ? -17.144 -19.826 -43.257 1.00 53.01 91 TYR A O 1
ATOM 764 N N . LEU A 1 92 ? -16.381 -21.944 -43.505 1.00 73.55 92 LEU A N 1
ATOM 765 C CA . LEU A 1 92 ? -16.414 -21.896 -44.960 1.00 75.73 92 LEU A CA 1
ATOM 766 C C . LEU A 1 92 ? -17.859 -21.760 -45.395 1.00 80.55 92 LEU A C 1
ATOM 767 O O . LEU A 1 92 ? -18.248 -20.752 -45.990 1.00 80.53 92 LEU A O 1
ATOM 772 N N . ASP A 1 93 ? -18.653 -22.777 -45.065 1.00 97.54 93 ASP A N 1
ATOM 773 C CA . ASP A 1 93 ? -20.071 -22.822 -45.405 1.00 100.60 93 ASP A CA 1
ATOM 774 C C . ASP A 1 93 ? -20.853 -21.590 -44.953 1.00 99.98 93 ASP A C 1
ATOM 775 O O . ASP A 1 93 ? -22.055 -21.512 -45.181 1.00 107.75 93 ASP A O 1
ATOM 780 N N . SER A 1 94 ? -20.181 -20.629 -44.320 1.00 59.26 94 SER A N 1
ATOM 781 C CA . SER A 1 94 ? -20.854 -19.414 -43.871 1.00 61.96 94 SER A CA 1
ATOM 782 C C . SER A 1 94 ? -20.346 -18.162 -44.584 1.00 66.16 94 SER A C 1
ATOM 783 O O . SER A 1 94 ? -20.501 -17.046 -44.087 1.00 69.30 94 SER A O 1
ATOM 786 N N . LEU A 1 95 ? -19.730 -18.357 -45.745 1.00 106.28 95 LEU A N 1
ATOM 787 C CA . LEU A 1 95 ? -19.227 -17.252 -46.561 1.00 102.47 95 LEU A CA 1
ATOM 788 C C . LEU A 1 95 ? -20.313 -16.999 -47.607 1.00 102.01 95 LEU A C 1
ATOM 789 O O . LEU A 1 95 ? -20.736 -17.930 -48.297 1.00 105.18 95 LEU A O 1
ATOM 794 N N . GLU A 1 96 ? -20.775 -15.759 -47.726 1.00 114.11 96 GLU A N 1
ATOM 795 C CA . GLU A 1 96 ? -21.825 -15.456 -48.696 1.00 118.37 96 GLU A CA 1
ATOM 796 C C . GLU A 1 96 ? -21.269 -15.308 -50.113 1.00 149.05 96 GLU A C 1
ATOM 797 O O . GLU A 1 96 ? -21.005 -16.300 -50.795 1.00 150.57 96 GLU A O 1
ATOM 803 N N . SER A 1 97 ? -21.102 -14.067 -50.552 1.00 146.62 97 SER A N 1
ATOM 804 C CA . SER A 1 97 ? -20.580 -13.776 -51.880 1.00 146.74 97 SER A CA 1
ATOM 805 C C . SER A 1 97 ? -20.229 -12.298 -51.944 1.00 150.58 97 SER A C 1
ATOM 806 O O . SER A 1 97 ? -20.333 -11.630 -50.895 1.00 148.15 97 SER A O 1
ATOM 809 N N . VAL B 1 6 ? 6.188 -22.866 1.962 1.00 111.05 6 VAL B N 1
ATOM 810 C CA . VAL B 1 6 ? 4.844 -23.333 1.506 1.00 103.57 6 VAL B CA 1
ATOM 811 C C . VAL B 1 6 ? 5.002 -24.486 0.514 1.00 99.01 6 VAL B C 1
ATOM 812 O O . VAL B 1 6 ? 4.187 -24.656 -0.391 1.00 96.29 6 VAL B O 1
ATOM 816 N N . GLU B 1 7 ? 6.062 -25.267 0.699 1.00 101.29 7 GLU B N 1
ATOM 817 C CA . GLU B 1 7 ? 6.370 -26.414 -0.152 1.00 96.13 7 GLU B CA 1
ATOM 818 C C . GLU B 1 7 ? 5.494 -27.616 0.210 1.00 92.72 7 GLU B C 1
ATOM 819 O O . GLU B 1 7 ? 5.078 -27.764 1.361 1.00 98.79 7 GLU B O 1
ATOM 825 N N . VAL B 1 8 ? 5.224 -28.476 -0.770 1.00 73.88 8 VAL B N 1
ATOM 826 C CA . VAL B 1 8 ? 4.380 -29.645 -0.547 1.00 75.46 8 VAL B CA 1
ATOM 827 C C . VAL B 1 8 ? 5.180 -30.940 -0.555 1.00 81.48 8 VAL B C 1
ATOM 828 O O . VAL B 1 8 ? 6.326 -30.970 -1.007 1.00 81.99 8 VAL B O 1
ATOM 832 N N . SER B 1 9 ? 4.562 -32.013 -0.067 1.00 130.62 9 SER B N 1
ATOM 833 C CA . SER B 1 9 ? 5.216 -33.319 -0.010 1.00 136.97 9 SER B CA 1
ATOM 834 C C . SER B 1 9 ? 5.278 -33.989 -1.382 1.00 141.35 9 SER B C 1
ATOM 835 O O . SER B 1 9 ? 4.580 -33.584 -2.311 1.00 140.92 9 SER B O 1
ATOM 838 N N . GLU B 1 10 ? 6.114 -35.018 -1.499 1.00 121.69 10 GLU B N 1
ATOM 839 C CA . GLU B 1 10 ? 6.278 -35.736 -2.755 1.00 120.13 10 GLU B CA 1
ATOM 840 C C . GLU B 1 10 ? 5.058 -36.567 -3.131 1.00 122.07 10 GLU B C 1
ATOM 841 O O . GLU B 1 10 ? 4.732 -36.673 -4.311 1.00 119.82 10 GLU B O 1
ATOM 847 N N . GLN B 1 11 ? 4.385 -37.161 -2.147 1.00 105.25 11 GLN B N 1
ATOM 848 C CA . GLN B 1 11 ? 3.194 -37.957 -2.450 1.00 105.53 11 GLN B CA 1
ATOM 849 C C . GLN B 1 11 ? 2.046 -37.009 -2.758 1.00 99.62 11 GLN B C 1
ATOM 850 O O . GLN B 1 11 ? 0.877 -37.395 -2.766 1.00 100.66 11 GLN B O 1
ATOM 856 N N . GLU B 1 12 ? 2.402 -35.752 -2.994 1.00 125.65 12 GLU B N 1
ATOM 857 C CA . GLU B 1 12 ? 1.435 -34.724 -3.333 1.00 115.77 12 GLU B CA 1
ATOM 858 C C . GLU B 1 12 ? 1.892 -34.141 -4.667 1.00 110.81 12 GLU B C 1
ATOM 859 O O . GLU B 1 12 ? 1.097 -34.004 -5.595 1.00 105.44 12 GLU B O 1
ATOM 865 N N . VAL B 1 13 ? 3.182 -33.813 -4.760 1.00 82.38 13 VAL B N 1
ATOM 866 C CA . VAL B 1 13 ? 3.744 -33.273 -5.992 1.00 78.18 13 VAL B CA 1
ATOM 867 C C . VAL B 1 13 ? 3.499 -34.302 -7.089 1.00 86.74 13 VAL B C 1
ATOM 868 O O . VAL B 1 13 ? 3.655 -34.021 -8.276 1.00 86.83 13 VAL B O 1
ATOM 872 N N . LYS B 1 14 ? 3.107 -35.502 -6.679 1.00 102.38 14 LYS B N 1
ATOM 873 C CA . LYS B 1 14 ? 2.804 -36.564 -7.622 1.00 101.52 14 LYS B CA 1
ATOM 874 C C . LYS B 1 14 ? 1.304 -36.791 -7.573 1.00 100.49 14 LYS B C 1
ATOM 875 O O . LYS B 1 14 ? 0.674 -37.060 -8.589 1.00 98.94 14 LYS B O 1
ATOM 881 N N . ARG B 1 15 ? 0.729 -36.665 -6.386 1.00 113.14 15 ARG B N 1
ATOM 882 C CA . ARG B 1 15 ? -0.705 -36.846 -6.227 1.00 117.28 15 ARG B CA 1
ATOM 883 C C . ARG B 1 15 ? -1.455 -35.983 -7.237 1.00 114.40 15 ARG B C 1
ATOM 884 O O . ARG B 1 15 ? -2.611 -36.255 -7.560 1.00 113.90 15 ARG B O 1
ATOM 892 N N . GLU B 1 16 ? -0.791 -34.942 -7.732 1.00 146.58 16 GLU B N 1
ATOM 893 C CA . GLU B 1 16 ? -1.401 -34.049 -8.711 1.00 142.76 16 GLU B CA 1
ATOM 894 C C . GLU B 1 16 ? -0.946 -34.334 -10.130 1.00 137.99 16 GLU B C 1
ATOM 895 O O . GLU B 1 16 ? -1.760 -34.322 -11.053 1.00 134.96 16 GLU B O 1
ATOM 901 N N . LYS B 1 17 ? 0.347 -34.593 -10.309 1.00 98.15 17 LYS B N 1
ATOM 902 C CA . LYS B 1 17 ? 0.872 -34.893 -11.636 1.00 94.18 17 LYS B CA 1
ATOM 903 C C . LYS B 1 17 ? 0.153 -36.095 -12.238 1.00 97.82 17 LYS B C 1
ATOM 904 O O . LYS B 1 17 ? 0.478 -36.550 -13.333 1.00 100.39 17 LYS B O 1
ATOM 910 N N . GLU B 1 18 ? -0.834 -36.594 -11.498 1.00 116.30 18 GLU B N 1
ATOM 911 C CA . GLU B 1 18 ? -1.671 -37.704 -11.928 1.00 119.04 18 GLU B CA 1
ATOM 912 C C . GLU B 1 18 ? -2.916 -37.041 -12.485 1.00 117.06 18 GLU B C 1
ATOM 913 O O . GLU B 1 18 ? -3.321 -37.313 -13.613 1.00 119.24 18 GLU B O 1
ATOM 919 N N . LYS B 1 19 ? -3.527 -36.172 -11.682 1.00 128.25 19 LYS B N 1
ATOM 920 C CA . LYS B 1 19 ? -4.716 -35.454 -12.118 1.00 123.03 19 LYS B CA 1
ATOM 921 C C . LYS B 1 19 ? -4.334 -34.624 -13.338 1.00 115.86 19 LYS B C 1
ATOM 922 O O . LYS B 1 19 ? -5.196 -34.079 -14.027 1.00 112.59 19 LYS B O 1
ATOM 928 N N . ALA B 1 20 ? -3.026 -34.536 -13.582 1.00 67.22 20 ALA B N 1
ATOM 929 C CA . ALA B 1 20 ? -2.469 -33.811 -14.720 1.00 68.96 20 ALA B CA 1
ATOM 930 C C . ALA B 1 20 ? -2.655 -34.672 -15.969 1.00 74.04 20 ALA B C 1
ATOM 931 O O . ALA B 1 20 ? -3.398 -34.314 -16.889 1.00 74.23 20 ALA B O 1
ATOM 933 N N . ARG B 1 21 ? -1.972 -35.814 -15.978 1.00 107.59 21 ARG B N 1
ATOM 934 C CA . ARG B 1 21 ? -2.040 -36.765 -17.079 1.00 106.22 21 ARG B CA 1
ATOM 935 C C . ARG B 1 21 ? -3.490 -37.185 -17.356 1.00 108.32 21 ARG B C 1
ATOM 936 O O . ARG B 1 21 ? -3.845 -37.518 -18.484 1.00 106.53 21 ARG B O 1
ATOM 944 N N . GLU B 1 22 ? -4.325 -37.155 -16.323 1.00 87.93 22 GLU B N 1
ATOM 945 C CA . GLU B 1 22 ? -5.732 -37.532 -16.450 1.00 91.98 22 GLU B CA 1
ATOM 946 C C . GLU B 1 22 ? -6.567 -36.405 -17.073 1.00 87.05 22 GLU B C 1
ATOM 947 O O . GLU B 1 22 ? -7.621 -36.646 -17.669 1.00 86.96 22 GLU B O 1
ATOM 953 N N . LEU B 1 23 ? -6.090 -35.173 -16.921 1.00 91.78 23 LEU B N 1
ATOM 954 C CA . LEU B 1 23 ? -6.759 -33.996 -17.472 1.00 84.62 23 LEU B CA 1
ATOM 955 C C . LEU B 1 23 ? -6.199 -33.836 -18.880 1.00 82.84 23 LEU B C 1
ATOM 956 O O . LEU B 1 23 ? -6.926 -33.597 -19.844 1.00 78.58 23 LEU B O 1
ATOM 961 N N . ARG B 1 24 ? -4.887 -33.998 -18.975 1.00 86.21 24 ARG B N 1
ATOM 962 C CA . ARG B 1 24 ? -4.173 -33.911 -20.233 1.00 83.50 24 ARG B CA 1
ATOM 963 C C . ARG B 1 24 ? -4.777 -34.910 -21.229 1.00 90.27 24 ARG B C 1
ATOM 964 O O . ARG B 1 24 ? -4.434 -34.913 -22.413 1.00 92.30 24 ARG B O 1
ATOM 972 N N . ARG B 1 25 ? -5.678 -35.760 -20.746 1.00 105.96 25 ARG B N 1
ATOM 973 C CA . ARG B 1 25 ? -6.330 -36.746 -21.600 1.00 106.54 25 ARG B CA 1
ATOM 974 C C . ARG B 1 25 ? -7.843 -36.666 -21.445 1.00 104.67 25 ARG B C 1
ATOM 975 O O . ARG B 1 25 ? -8.457 -37.498 -20.784 1.00 106.11 25 ARG B O 1
ATOM 983 N N . SER B 1 26 ? -8.431 -35.649 -22.063 1.00 68.62 26 SER B N 1
ATOM 984 C CA . SER B 1 26 ? -9.871 -35.412 -22.029 1.00 65.52 26 SER B CA 1
ATOM 985 C C . SER B 1 26 ? -10.210 -34.475 -23.190 1.00 64.73 26 SER B C 1
ATOM 986 O O . SER B 1 26 ? -9.316 -33.952 -23.861 1.00 61.78 26 SER B O 1
ATOM 989 N N . GLN B 1 27 ? -11.492 -34.249 -23.437 1.00 92.20 27 GLN B N 1
ATOM 990 C CA . GLN B 1 27 ? -11.854 -33.373 -24.538 1.00 89.39 27 GLN B CA 1
ATOM 991 C C . GLN B 1 27 ? -11.246 -31.985 -24.376 1.00 84.96 27 GLN B C 1
ATOM 992 O O . GLN B 1 27 ? -10.544 -31.504 -25.264 1.00 84.59 27 GLN B O 1
ATOM 998 N N . TRP B 1 28 ? -11.502 -31.354 -23.237 1.00 61.08 28 TRP B N 1
ATOM 999 C CA . TRP B 1 28 ? -10.975 -30.028 -22.978 1.00 58.38 28 TRP B CA 1
ATOM 1000 C C . TRP B 1 28 ? -9.520 -29.885 -23.400 1.00 62.99 28 TRP B C 1
ATOM 1001 O O . TRP B 1 28 ? -9.195 -29.075 -24.276 1.00 67.38 28 TRP B O 1
ATOM 1012 N N . TRP B 1 29 ? -8.630 -30.655 -22.787 1.00 63.12 29 TRP B N 1
ATOM 1013 C CA . TRP B 1 29 ? -7.235 -30.511 -23.155 1.00 57.81 29 TRP B CA 1
ATOM 1014 C C . TRP B 1 29 ? -6.932 -30.982 -24.565 1.00 54.61 29 TRP B C 1
ATOM 1015 O O . TRP B 1 29 ? -6.011 -30.478 -25.208 1.00 53.67 29 TRP B O 1
ATOM 1026 N N . LYS B 1 30 ? -7.698 -31.954 -25.043 1.00 69.59 30 LYS B N 1
ATOM 1027 C CA . LYS B 1 30 ? -7.494 -32.496 -26.379 1.00 66.28 30 LYS B CA 1
ATOM 1028 C C . LYS B 1 30 ? -7.663 -31.396 -27.431 1.00 63.65 30 LYS B C 1
ATOM 1029 O O . LYS B 1 30 ? -6.743 -31.110 -28.196 1.00 67.46 30 LYS B O 1
ATOM 1035 N N . ASN B 1 31 ? -8.841 -30.781 -27.461 1.00 53.95 31 ASN B N 1
ATOM 1036 C CA . 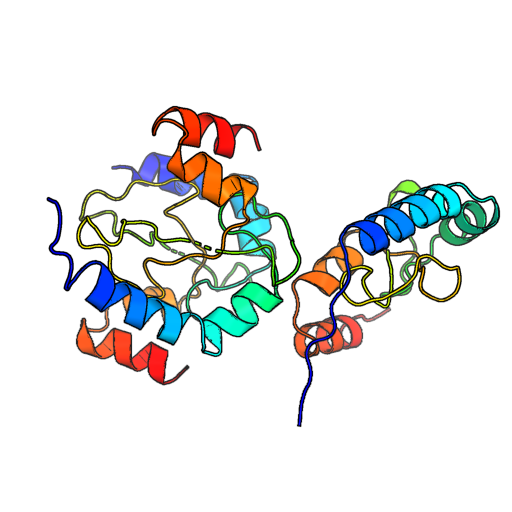ASN B 1 31 ? -9.119 -29.709 -28.406 1.00 58.39 31 ASN B CA 1
ATOM 1037 C C . ASN B 1 31 ? -8.173 -28.554 -28.143 1.00 58.85 31 ASN B C 1
ATOM 1038 O O . ASN B 1 31 ? -7.651 -27.937 -29.071 1.00 59.35 31 ASN B O 1
ATOM 1043 N N . ARG B 1 32 ? -7.959 -28.260 -26.867 1.00 57.87 32 ARG B N 1
ATOM 1044 C CA . ARG B 1 32 ? -7.085 -27.167 -26.480 1.00 58.07 32 ARG B CA 1
ATOM 1045 C C . ARG B 1 32 ? -5.755 -27.221 -27.243 1.00 55.78 32 ARG B C 1
ATOM 1046 O O . ARG B 1 32 ? -5.306 -26.204 -27.794 1.00 50.19 32 ARG B O 1
ATOM 1054 N N . ILE B 1 33 ? -5.125 -28.394 -27.287 1.00 57.49 33 ILE B N 1
ATOM 1055 C CA . ILE B 1 33 ? -3.873 -28.518 -28.020 1.00 59.72 33 ILE B CA 1
ATOM 1056 C C . ILE B 1 33 ? -4.144 -28.654 -29.528 1.00 56.74 33 ILE B C 1
ATOM 1057 O O . ILE B 1 33 ? -3.258 -28.407 -30.362 1.00 54.16 33 ILE B O 1
ATOM 1062 N N . ALA B 1 34 ? -5.370 -29.027 -29.888 1.00 62.66 34 ALA B N 1
ATOM 1063 C CA . ALA B 1 34 ? -5.703 -29.154 -31.306 1.00 59.95 34 ALA B CA 1
ATOM 1064 C C . ALA B 1 34 ? -5.655 -27.753 -31.900 1.00 61.19 34 ALA B C 1
ATOM 1065 O O . ALA B 1 34 ? -5.088 -27.548 -32.974 1.00 67.35 34 ALA B O 1
ATOM 1067 N N . ARG B 1 35 ? -6.239 -26.787 -31.192 1.00 70.36 35 ARG B N 1
ATOM 1068 C CA . ARG B 1 35 ? -6.230 -25.395 -31.646 1.00 70.24 35 ARG B CA 1
ATOM 1069 C C . ARG B 1 35 ? -4.792 -24.921 -31.832 1.00 70.03 35 ARG B C 1
ATOM 1070 O O . ARG B 1 35 ? -4.463 -24.283 -32.829 1.00 70.75 35 ARG B O 1
ATOM 1078 N N . GLY B 1 36 ? -3.933 -25.243 -30.874 1.00 49.51 36 GLY B N 1
ATOM 1079 C CA . GLY B 1 36 ? -2.542 -24.854 -30.996 1.00 44.52 36 GLY B CA 1
ATOM 1080 C C . GLY B 1 36 ? -2.170 -23.498 -30.428 1.00 43.41 36 GLY B C 1
ATOM 1081 O O . GLY B 1 36 ? -1.002 -23.155 -30.398 1.00 52.92 36 GLY B O 1
ATOM 1082 N N . ILE B 1 37 ? -3.146 -22.729 -29.964 1.00 47.92 37 ILE B N 1
ATOM 1083 C CA . ILE B 1 37 ? -2.877 -21.402 -29.408 1.00 49.65 37 ILE B CA 1
ATOM 1084 C C . ILE B 1 37 ? -2.170 -21.401 -28.047 1.00 56.97 37 ILE B C 1
ATOM 1085 O O . ILE B 1 37 ? -2.673 -21.968 -27.077 1.00 60.46 37 ILE B O 1
ATOM 1090 N N . CYS B 1 38 ? -1.018 -20.742 -27.974 1.00 41.68 38 CYS B N 1
ATOM 1091 C CA . CYS B 1 38 ? -0.264 -20.660 -26.725 1.00 37.71 38 CYS B CA 1
ATOM 1092 C C . CYS B 1 38 ? -0.825 -19.573 -25.823 1.00 36.82 38 CYS B C 1
ATOM 1093 O O . CYS B 1 38 ? -0.859 -18.405 -26.198 1.00 36.44 38 CYS B O 1
ATOM 1096 N N . HIS B 1 39 ? -1.233 -19.958 -24.621 1.00 43.31 39 HIS B N 1
ATOM 1097 C CA . HIS B 1 39 ? -1.813 -19.042 -23.650 1.00 43.87 39 HIS B CA 1
ATOM 1098 C C . HIS B 1 39 ? -1.121 -17.686 -23.494 1.00 48.59 39 HIS B C 1
ATOM 1099 O O . HIS B 1 39 ? -1.766 -16.634 -23.496 1.00 50.75 39 HIS B O 1
ATOM 1106 N N . TYR B 1 40 ? 0.198 -17.737 -23.341 1.00 57.93 40 TYR B N 1
ATOM 1107 C CA . TYR B 1 40 ? 1.029 -16.562 -23.106 1.00 58.65 40 TYR B CA 1
ATOM 1108 C C . TYR B 1 40 ? 1.271 -15.590 -24.262 1.00 58.93 40 TYR B C 1
ATOM 1109 O O . TYR B 1 40 ? 0.924 -14.408 -24.163 1.00 60.91 40 TYR B O 1
ATOM 1118 N N . CYS B 1 41 ? 1.863 -16.077 -25.347 1.00 57.15 41 CYS B N 1
ATOM 1119 C CA . CYS B 1 41 ? 2.183 -15.225 -26.490 1.00 59.90 41 CYS B CA 1
ATOM 1120 C C . CYS B 1 41 ? 1.159 -15.247 -27.621 1.00 59.73 41 CYS B C 1
ATOM 1121 O O . CYS B 1 41 ? 1.345 -14.586 -28.635 1.00 60.39 41 CYS B O 1
ATOM 1124 N N . GLY B 1 42 ? 0.102 -16.030 -27.461 1.00 72.31 42 GLY B N 1
ATOM 1125 C CA . GLY B 1 42 ? -0.937 -16.099 -28.477 1.00 71.79 42 GLY B CA 1
ATOM 1126 C C . GLY B 1 42 ? -0.606 -16.699 -29.830 1.00 68.84 42 GLY B C 1
ATOM 1127 O O . GLY B 1 42 ? -1.461 -16.729 -30.707 1.00 70.46 42 GLY B O 1
ATOM 1128 N N . GLU B 1 43 ? 0.611 -17.181 -30.025 1.00 59.09 43 GLU B N 1
ATOM 1129 C CA . GLU B 1 43 ? 0.957 -17.764 -31.315 1.00 57.39 43 GLU B CA 1
ATOM 1130 C C . GLU B 1 43 ? 0.407 -19.185 -31.461 1.00 60.34 43 GLU B C 1
ATOM 1131 O O . GLU B 1 43 ? 0.107 -19.860 -30.467 1.00 63.44 43 GLU B O 1
ATOM 1137 N N . ILE B 1 44 ? 0.278 -19.632 -32.706 1.00 67.55 44 ILE B N 1
ATOM 1138 C CA . ILE B 1 44 ? -0.233 -20.965 -33.002 1.00 65.51 44 ILE B CA 1
ATOM 1139 C C . ILE B 1 44 ? 0.923 -21.930 -33.309 1.00 65.66 44 ILE B C 1
ATOM 1140 O O . ILE B 1 44 ? 1.832 -21.592 -34.070 1.00 68.34 44 ILE B O 1
ATOM 1145 N N . PHE B 1 45 ? 0.879 -23.121 -32.704 1.00 55.92 45 PHE B N 1
ATOM 1146 C CA . PHE B 1 45 ? 1.914 -24.160 -32.862 1.00 50.86 45 PHE B CA 1
ATOM 1147 C C . PHE B 1 45 ? 1.251 -25.514 -33.073 1.00 53.02 45 PHE B C 1
ATOM 1148 O O . PHE B 1 45 ? 0.041 -25.655 -32.858 1.00 53.84 45 PHE B O 1
ATOM 1156 N N . PRO B 1 46 ? 2.040 -26.536 -33.473 1.00 48.59 46 PRO B N 1
ATOM 1157 C CA . PRO B 1 46 ? 1.495 -27.883 -33.690 1.00 50.09 46 PRO B CA 1
ATOM 1158 C C . PRO B 1 46 ? 1.124 -28.445 -32.330 1.00 57.73 46 PRO B C 1
ATOM 1159 O O . PRO B 1 46 ? 1.844 -28.241 -31.350 1.00 55.65 46 PRO B O 1
ATOM 1163 N N . PRO B 1 47 ? -0.006 -29.155 -32.251 1.00 75.23 47 PRO B N 1
ATOM 1164 C CA . PRO B 1 47 ? -0.485 -29.751 -31.005 1.00 79.84 47 PRO B CA 1
ATOM 1165 C C . PRO B 1 47 ? 0.594 -30.373 -30.118 1.00 83.74 47 PRO B C 1
ATOM 1166 O O . PRO B 1 47 ? 0.449 -30.408 -28.894 1.00 92.63 47 PRO B O 1
ATOM 1170 N N . GLU B 1 48 ? 1.678 -30.846 -30.729 1.00 77.79 48 GLU B N 1
ATOM 1171 C CA . GLU B 1 48 ? 2.769 -31.475 -29.981 1.00 78.02 48 GLU B CA 1
ATOM 1172 C C . GLU B 1 48 ? 3.692 -30.469 -29.300 1.00 79.01 48 GLU B C 1
ATOM 1173 O O . GLU B 1 48 ? 4.228 -30.746 -28.230 1.00 85.90 48 GLU B O 1
ATOM 1179 N N . GLU B 1 49 ? 3.877 -29.304 -29.916 1.00 77.37 49 GLU B N 1
ATOM 1180 C CA . GLU B 1 49 ? 4.771 -28.285 -29.365 1.00 79.70 49 GLU B CA 1
ATOM 1181 C C . GLU B 1 49 ? 4.200 -27.428 -28.241 1.00 79.34 49 GLU B C 1
ATOM 1182 O O . GLU B 1 49 ? 4.746 -26.373 -27.920 1.00 81.67 49 GLU B O 1
ATOM 1188 N N . LEU B 1 50 ? 3.102 -27.880 -27.647 1.00 67.50 50 LEU B N 1
ATOM 1189 C CA . LEU B 1 50 ? 2.476 -27.161 -26.537 1.00 67.23 50 LEU B CA 1
ATOM 1190 C C . LEU B 1 50 ? 2.549 -28.032 -25.281 1.00 68.75 50 LEU B C 1
ATOM 1191 O O . LEU B 1 50 ? 2.344 -29.251 -25.338 1.00 72.06 50 LEU B O 1
ATOM 1196 N N . THR B 1 51 ? 2.834 -27.403 -24.147 1.00 66.16 51 THR B N 1
ATOM 1197 C CA . THR B 1 51 ? 2.956 -28.123 -22.887 1.00 70.66 51 THR B CA 1
ATOM 1198 C C . THR B 1 51 ? 1.892 -27.705 -21.899 1.00 70.62 51 THR B C 1
ATOM 1199 O O . THR B 1 51 ? 1.361 -26.602 -21.992 1.00 65.70 51 THR B O 1
ATOM 1211 N N . ASP B 1 53 ? 1.109 -26.286 -18.633 1.00 33.00 53 ASP B N 1
ATOM 1212 C CA . ASP B 1 53 ? 1.836 -25.486 -17.671 1.00 36.70 53 ASP B CA 1
ATOM 1213 C C . ASP B 1 53 ? 0.907 -25.078 -16.544 1.00 39.48 53 ASP B C 1
ATOM 1214 O O . ASP B 1 53 ? -0.258 -24.753 -16.787 1.00 37.22 53 ASP B O 1
ATOM 1219 N N . HIS B 1 54 ? 1.416 -25.131 -15.313 1.00 54.22 54 HIS B N 1
ATOM 1220 C CA . HIS B 1 54 ? 0.634 -24.765 -14.131 1.00 54.32 54 HIS B CA 1
ATOM 1221 C C . HIS B 1 54 ? 0.860 -23.312 -13.717 1.00 56.75 54 HIS B C 1
ATOM 1222 O O . HIS B 1 54 ? 1.999 -22.848 -13.655 1.00 58.12 54 HIS B O 1
ATOM 1229 N N . LEU B 1 55 ? -0.219 -22.588 -13.446 1.00 61.87 55 LEU B N 1
ATOM 1230 C CA . LEU B 1 55 ? -0.060 -21.214 -13.006 1.00 64.31 55 LEU B CA 1
ATOM 1231 C C . LEU B 1 55 ? 0.592 -21.300 -11.630 1.00 69.13 55 LEU B C 1
ATOM 1232 O O . LEU B 1 55 ? 1.769 -20.969 -11.483 1.00 76.57 55 LEU B O 1
ATOM 1237 N N . VAL B 1 56 ? -0.157 -21.742 -10.623 1.00 52.70 56 VAL B N 1
ATOM 1238 C CA . VAL B 1 56 ? 0.420 -21.929 -9.295 1.00 54.48 56 VAL B CA 1
ATOM 1239 C C . VAL B 1 56 ? 1.056 -23.319 -9.393 1.00 53.69 56 VAL B C 1
ATOM 1240 O O . VAL B 1 56 ? 0.374 -24.295 -9.713 1.00 56.66 56 VAL B O 1
ATOM 1244 N N . PRO B 1 57 ? 2.365 -23.429 -9.126 1.00 49.52 57 PRO B N 1
ATOM 1245 C CA . PRO B 1 57 ? 3.097 -24.698 -9.194 1.00 51.41 57 PRO B CA 1
ATOM 1246 C C . PRO B 1 57 ? 2.442 -25.804 -8.407 1.00 59.61 57 PRO B C 1
ATOM 1247 O O . PRO B 1 57 ? 1.635 -25.551 -7.514 1.00 61.39 57 PRO B O 1
ATOM 1251 N N . VAL B 1 58 ? 2.791 -27.039 -8.736 1.00 75.36 58 VAL B N 1
ATOM 1252 C CA . VAL B 1 58 ? 2.226 -28.182 -8.036 1.00 79.78 58 VAL B CA 1
ATOM 1253 C C . VAL B 1 58 ? 2.836 -28.244 -6.630 1.00 83.85 58 VAL B C 1
ATOM 1254 O O . VAL B 1 58 ? 2.163 -28.591 -5.658 1.00 86.26 58 VAL B O 1
ATOM 1258 N N . VAL B 1 59 ? 4.112 -27.874 -6.547 1.00 87.27 59 VAL B N 1
ATOM 1259 C CA . VAL B 1 59 ? 4.874 -27.878 -5.301 1.00 90.97 59 VAL B CA 1
ATOM 1260 C C . VAL B 1 59 ? 4.615 -26.665 -4.414 1.00 89.84 59 VAL B C 1
ATOM 1261 O O . VAL B 1 59 ? 5.435 -26.326 -3.563 1.00 93.92 59 VAL B O 1
ATOM 1265 N N . ARG B 1 60 ? 3.481 -26.009 -4.620 1.00 73.27 60 ARG B N 1
ATOM 1266 C CA . ARG B 1 60 ? 3.112 -24.841 -3.829 1.00 69.40 60 ARG B CA 1
ATOM 1267 C C . ARG B 1 60 ? 1.634 -24.932 -3.506 1.00 63.53 60 ARG B C 1
ATOM 1268 O O . ARG B 1 60 ? 1.016 -23.951 -3.099 1.00 62.54 60 ARG B O 1
ATOM 1276 N N . GLY B 1 61 ? 1.077 -26.123 -3.693 1.00 77.29 61 GLY B N 1
ATOM 1277 C CA . GLY B 1 61 ? -0.332 -26.340 -3.426 1.00 81.96 61 GLY B CA 1
ATOM 1278 C C . GLY B 1 61 ? -1.168 -26.218 -4.682 1.00 80.09 61 GLY B C 1
ATOM 1279 O O . GLY B 1 61 ? -2.374 -26.466 -4.662 1.00 81.35 61 GLY B O 1
ATOM 1280 N N . GLY B 1 62 ? -0.520 -25.829 -5.777 1.00 68.54 62 GLY B N 1
ATOM 1281 C CA . GLY B 1 62 ? -1.219 -25.679 -7.037 1.00 64.90 62 GLY B CA 1
ATOM 1282 C C . GLY B 1 62 ? -1.868 -26.976 -7.475 1.00 65.30 62 GLY B C 1
ATOM 1283 O O . GLY B 1 62 ? -1.214 -28.013 -7.538 1.00 69.01 62 GLY B O 1
ATOM 1284 N N . LYS B 1 63 ? -3.159 -26.921 -7.772 1.00 70.75 63 LYS B N 1
ATOM 1285 C CA . LYS B 1 63 ? -3.889 -28.100 -8.209 1.00 69.43 63 LYS B CA 1
ATOM 1286 C C . LYS B 1 63 ? -3.788 -28.268 -9.727 1.00 68.52 63 LYS B C 1
ATOM 1287 O O . LYS B 1 63 ? -3.410 -27.341 -10.440 1.00 65.55 63 LYS B O 1
ATOM 1293 N N . SER B 1 64 ? -4.112 -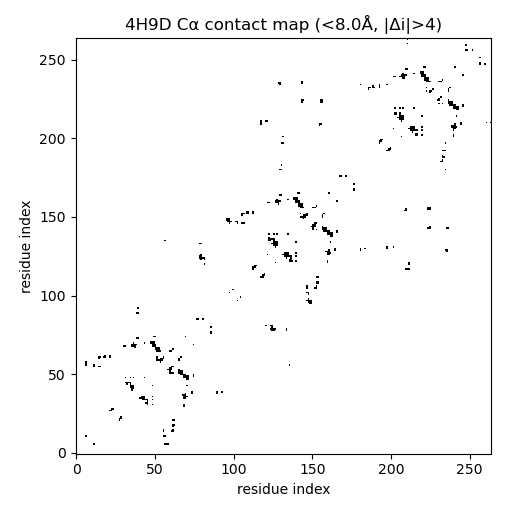29.459 -10.219 1.00 72.73 64 SER B N 1
ATOM 1294 C CA . SER B 1 64 ? -4.079 -29.715 -11.658 1.00 66.34 64 SER B CA 1
ATOM 1295 C C . SER B 1 64 ? -5.498 -29.683 -12.198 1.00 65.91 64 SER B C 1
ATOM 1296 O O . SER B 1 64 ? -6.133 -30.725 -12.379 1.00 66.25 64 SER B O 1
ATOM 1299 N N . THR B 1 65 ? -5.981 -28.467 -12.450 1.00 67.45 65 THR B N 1
ATOM 1300 C CA . THR B 1 65 ? -7.332 -28.247 -12.940 1.00 64.80 65 THR B CA 1
ATOM 1301 C C . THR B 1 65 ? -7.435 -27.247 -14.102 1.00 63.61 65 THR B C 1
ATOM 1302 O O . THR B 1 65 ? -6.456 -26.605 -14.473 1.00 61.02 65 THR B O 1
ATOM 1306 N N . ARG B 1 66 ? -8.633 -27.131 -14.670 1.00 62.26 66 ARG B N 1
ATOM 1307 C CA . ARG B 1 66 ? -8.888 -26.232 -15.788 1.00 55.78 66 ARG B CA 1
ATOM 1308 C C . ARG B 1 66 ? -8.682 -24.797 -15.320 1.00 55.08 66 ARG B C 1
ATOM 1309 O O . ARG B 1 66 ? -8.400 -23.910 -16.119 1.00 54.21 66 ARG B O 1
ATOM 1317 N N . GLY B 1 67 ? -8.814 -24.582 -14.016 1.00 58.92 67 GLY B N 1
ATOM 1318 C CA . GLY B 1 67 ? -8.644 -23.254 -13.464 1.00 61.40 67 GLY B CA 1
ATOM 1319 C C . GLY B 1 67 ? -7.234 -22.944 -12.999 1.00 62.45 67 GLY B C 1
ATOM 1320 O O . GLY B 1 67 ? -7.022 -21.962 -12.295 1.00 64.27 67 GLY B O 1
ATOM 1321 N N . ASN B 1 68 ? -6.264 -23.767 -13.376 1.00 47.54 68 ASN B N 1
ATOM 1322 C CA . ASN B 1 68 ? -4.885 -23.519 -12.970 1.00 47.86 68 ASN B CA 1
ATOM 1323 C C . ASN B 1 68 ? -3.845 -24.060 -13.948 1.00 48.03 68 ASN B C 1
ATOM 1324 O O . ASN B 1 68 ? -2.639 -23.849 -13.768 1.00 46.63 68 ASN B O 1
ATOM 1329 N N . VAL B 1 69 ? -4.301 -24.749 -14.984 1.00 55.60 69 VAL B N 1
ATOM 1330 C CA . VAL B 1 69 ? -3.390 -25.304 -15.969 1.00 53.06 69 VAL B CA 1
ATOM 1331 C C . VAL B 1 69 ? -3.708 -24.680 -17.334 1.00 58.32 69 VAL B C 1
ATOM 1332 O O . VAL B 1 69 ? -4.877 -24.538 -17.708 1.00 54.74 69 VAL B O 1
ATOM 1336 N N . VAL B 1 70 ? -2.672 -24.316 -18.086 1.00 53.64 70 VAL B N 1
ATOM 1337 C CA . VAL B 1 70 ? -2.900 -23.651 -19.358 1.00 45.07 70 VAL B CA 1
ATOM 1338 C C . VAL B 1 70 ? -1.911 -24.094 -20.439 1.00 48.30 70 VAL B C 1
ATOM 1339 O O . VAL B 1 70 ? -0.764 -24.417 -20.140 1.00 53.94 70 VAL B O 1
ATOM 1343 N N . PRO B 1 71 ? -2.340 -24.111 -21.714 1.00 56.12 71 PRO B N 1
ATOM 1344 C CA . PRO B 1 71 ? -1.479 -24.519 -22.841 1.00 50.42 71 PRO B CA 1
ATOM 1345 C C . PRO B 1 71 ? -0.357 -23.525 -23.091 1.00 50.14 71 PRO B C 1
ATOM 1346 O O . PRO B 1 71 ? -0.604 -22.330 -23.202 1.00 53.27 71 PRO B O 1
ATOM 1350 N N . ALA B 1 72 ? 0.872 -24.012 -23.200 1.00 47.87 72 ALA B N 1
ATOM 1351 C CA . ALA B 1 72 ? 2.011 -23.131 -23.434 1.00 50.36 72 ALA B CA 1
ATOM 1352 C C . ALA B 1 72 ? 3.015 -23.772 -24.370 1.00 53.59 72 ALA B C 1
ATOM 1353 O O . ALA B 1 72 ? 3.169 -24.995 -24.373 1.00 53.65 72 ALA B O 1
ATOM 1355 N N . CYS B 1 73 ? 3.695 -22.950 -25.166 1.00 49.71 73 CYS B N 1
ATOM 1356 C CA . CYS B 1 73 ? 4.696 -23.463 -26.088 1.00 51.33 73 CYS B CA 1
ATOM 1357 C C . CYS B 1 73 ? 5.998 -23.656 -25.315 1.00 55.38 73 CYS B C 1
ATOM 1358 O O . CYS B 1 73 ? 6.170 -23.099 -24.232 1.00 57.75 73 CYS B O 1
ATOM 1361 N N . LYS B 1 74 ? 6.911 -24.450 -25.866 1.00 59.98 74 LYS B N 1
ATOM 1362 C CA . LYS B 1 74 ? 8.189 -24.700 -25.208 1.00 62.26 74 LYS B CA 1
ATOM 1363 C C . LYS B 1 74 ? 8.810 -23.370 -24.831 1.00 58.34 74 LYS B C 1
ATOM 1364 O O . LYS B 1 74 ? 9.155 -23.137 -23.670 1.00 57.12 74 LYS B O 1
ATOM 1370 N N . GLU B 1 75 ? 8.934 -22.491 -25.820 1.00 54.53 75 GLU B N 1
ATOM 1371 C CA . GLU B 1 75 ? 9.528 -21.176 -25.606 1.00 54.22 75 GLU B CA 1
ATOM 1372 C C . GLU B 1 75 ? 8.993 -20.460 -24.353 1.00 57.66 75 GLU B C 1
ATOM 1373 O O . GLU B 1 75 ? 9.700 -20.361 -23.350 1.00 53.30 75 GLU B O 1
ATOM 1379 N N . CYS B 1 76 ? 7.752 -19.975 -24.402 1.00 70.90 76 CYS B N 1
ATOM 1380 C CA . CYS B 1 76 ? 7.158 -19.279 -23.256 1.00 62.19 76 CYS B CA 1
ATOM 1381 C C . CYS B 1 76 ? 7.207 -20.123 -21.983 1.00 64.89 76 CYS B C 1
ATOM 1382 O O . CYS B 1 76 ? 7.597 -19.635 -20.924 1.00 69.52 76 CYS B O 1
ATOM 1385 N N . ASN B 1 77 ? 6.812 -21.390 -22.088 1.00 44.74 77 ASN B N 1
ATOM 1386 C CA . ASN B 1 77 ? 6.804 -22.283 -20.931 1.00 45.74 77 ASN B CA 1
ATOM 1387 C C . ASN B 1 77 ? 8.164 -22.389 -20.238 1.00 55.55 77 ASN B C 1
ATOM 1388 O O . ASN B 1 77 ? 8.236 -22.503 -19.013 1.00 61.81 77 ASN B O 1
ATOM 1393 N N . ASN B 1 78 ? 9.242 -22.344 -21.019 1.00 58.73 78 ASN B N 1
ATOM 1394 C CA . ASN B 1 78 ? 10.592 -22.449 -20.467 1.00 56.97 78 ASN B CA 1
ATOM 1395 C C . ASN B 1 78 ? 11.030 -21.182 -19.762 1.00 50.71 78 ASN B C 1
ATOM 1396 O O . ASN B 1 78 ? 11.398 -21.217 -18.592 1.00 50.91 78 ASN B O 1
ATOM 1401 N N . ARG B 1 79 ? 11.000 -20.070 -20.488 1.00 61.12 79 ARG B N 1
ATOM 1402 C CA . ARG B 1 79 ? 11.386 -18.773 -19.944 1.00 67.28 79 ARG B CA 1
ATOM 1403 C C . ARG B 1 79 ? 10.676 -18.518 -18.627 1.00 72.99 79 ARG B C 1
ATOM 1404 O O . ARG B 1 79 ? 11.220 -17.891 -17.731 1.00 72.37 79 ARG B O 1
ATOM 1412 N N . LYS B 1 80 ? 9.444 -19.003 -18.531 1.00 65.95 80 LYS B N 1
ATOM 1413 C CA . LYS B 1 80 ? 8.626 -18.878 -17.326 1.00 63.77 80 LYS B CA 1
ATOM 1414 C C . LYS B 1 80 ? 9.391 -19.502 -16.150 1.00 62.34 80 LYS B C 1
ATOM 1415 O O . LYS B 1 80 ? 9.448 -18.937 -15.055 1.00 60.27 80 LYS B O 1
ATOM 1421 N N . LYS B 1 81 ? 9.977 -20.671 -16.406 1.00 70.73 81 LYS B N 1
ATOM 1422 C CA . LYS B 1 81 ? 10.758 -21.422 -15.426 1.00 75.49 81 LYS B CA 1
ATOM 1423 C C . LYS B 1 81 ? 12.039 -20.737 -14.951 1.00 80.67 81 LYS B C 1
ATOM 1424 O O . LYS B 1 81 ? 12.280 -20.635 -13.748 1.00 81.87 81 LYS B O 1
ATOM 1430 N N . TYR B 1 82 ? 12.861 -20.276 -15.893 1.00 78.90 82 TYR B N 1
ATOM 1431 C CA . TYR B 1 82 ? 14.139 -19.652 -15.549 1.00 79.24 82 TYR B CA 1
ATOM 1432 C C . TYR B 1 82 ? 14.187 -18.123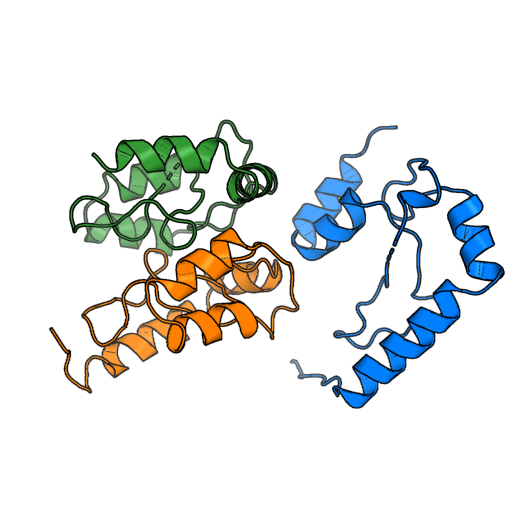 -15.451 1.00 79.65 82 TYR B C 1
ATOM 1433 O O . TYR B 1 82 ? 14.918 -17.584 -14.619 1.00 85.16 82 TYR B O 1
ATOM 1442 N N . LEU B 1 83 ? 13.440 -17.418 -16.296 1.00 64.31 83 LEU B N 1
ATOM 1443 C CA . LEU B 1 83 ? 13.441 -15.963 -16.228 1.00 70.36 83 LEU B CA 1
ATOM 1444 C C . LEU B 1 83 ? 13.086 -15.581 -14.804 1.00 76.44 83 LEU B C 1
ATOM 1445 O O . LEU B 1 83 ? 12.523 -16.387 -14.065 1.00 77.23 83 LEU B O 1
ATOM 1450 N N . LEU B 1 84 ? 13.423 -14.355 -14.422 1.00 155.02 84 LEU B N 1
ATOM 1451 C CA . LEU B 1 84 ? 13.131 -13.864 -13.085 1.00 160.47 84 LEU B CA 1
ATOM 1452 C C . LEU B 1 84 ? 11.705 -13.326 -13.132 1.00 164.02 84 LEU B C 1
ATOM 1453 O O . LEU B 1 84 ? 11.248 -12.876 -14.182 1.00 165.15 84 LEU B O 1
ATOM 1458 N N . PRO B 1 85 ? 10.980 -13.367 -12.000 1.00 136.99 85 PRO B N 1
ATOM 1459 C CA . PRO B 1 85 ? 9.602 -12.864 -12.004 1.00 136.54 85 PRO B CA 1
ATOM 1460 C C . PRO B 1 85 ? 9.478 -11.493 -12.656 1.00 135.79 85 PRO B C 1
ATOM 1461 O O . PRO B 1 85 ? 8.428 -11.135 -13.184 1.00 135.03 85 PRO B O 1
ATOM 1465 N N . VAL B 1 86 ? 10.566 -10.735 -12.629 1.00 136.82 86 VAL B N 1
ATOM 1466 C CA . VAL B 1 86 ? 10.585 -9.410 -13.227 1.00 137.72 86 VAL B CA 1
ATOM 1467 C C . VAL B 1 86 ? 10.885 -9.505 -14.726 1.00 135.59 86 VAL B C 1
ATOM 1468 O O . VAL B 1 86 ? 10.406 -8.693 -15.519 1.00 131.29 86 VAL B O 1
ATOM 1472 N N . GLU B 1 87 ? 11.672 -10.509 -15.104 1.00 127.06 87 GLU B N 1
ATOM 1473 C CA . GLU B 1 87 ? 12.051 -10.730 -16.500 1.00 128.51 87 GLU B CA 1
ATOM 1474 C C . GLU B 1 87 ? 10.900 -11.305 -17.317 1.00 127.45 87 GLU B C 1
ATOM 1475 O O . GLU B 1 87 ? 10.734 -10.978 -18.494 1.00 127.22 87 GLU B O 1
ATOM 1481 N N . TRP B 1 88 ? 10.119 -12.176 -16.682 1.00 122.16 88 TRP B N 1
ATOM 1482 C CA . TRP B 1 88 ? 8.978 -12.823 -17.323 1.00 113.10 88 TRP B CA 1
ATOM 1483 C C . TRP B 1 88 ? 8.023 -11.777 -17.889 1.00 110.81 88 TRP B C 1
ATOM 1484 O O . TRP B 1 88 ? 7.426 -11.977 -18.944 1.00 107.83 88 TRP B O 1
ATOM 1495 N N . GLU B 1 89 ? 7.892 -10.661 -17.179 1.00 113.73 89 GLU B N 1
ATOM 1496 C CA . GLU B 1 89 ? 7.019 -9.573 -17.605 1.00 113.53 89 GLU B CA 1
ATOM 1497 C C . GLU B 1 89 ? 7.587 -8.819 -18.796 1.00 112.51 89 GLU B C 1
ATOM 1498 O O . GLU B 1 89 ? 6.884 -8.570 -19.772 1.00 112.38 89 GLU B O 1
ATOM 1504 N N . GLU B 1 90 ? 8.860 -8.456 -18.716 1.00 116.17 90 GLU B N 1
ATOM 1505 C CA . GLU B 1 90 ? 9.506 -7.733 -19.801 1.00 118.18 90 GLU B CA 1
ATOM 1506 C C . GLU B 1 90 ? 9.453 -8.543 -21.097 1.00 114.59 90 GLU B C 1
ATOM 1507 O O . GLU B 1 90 ? 9.506 -7.988 -22.194 1.00 115.01 90 GLU B O 1
ATOM 1513 N N . TYR B 1 91 ? 9.344 -9.859 -20.957 1.00 119.40 91 TYR B N 1
ATOM 1514 C CA . TYR B 1 91 ? 9.268 -10.753 -22.104 1.00 110.83 91 TYR B CA 1
ATOM 1515 C C . TYR B 1 91 ? 7.852 -10.759 -22.683 1.00 111.74 91 TYR B C 1
ATOM 1516 O O . TYR B 1 91 ? 7.666 -10.578 -23.885 1.00 114.72 91 TYR B O 1
ATOM 1525 N N . LEU B 1 92 ? 6.857 -10.977 -21.827 1.00 123.20 92 LEU B N 1
ATOM 1526 C CA . LEU B 1 92 ? 5.465 -10.994 -22.271 1.00 122.97 92 LEU B CA 1
ATOM 1527 C C . LEU B 1 92 ? 5.072 -9.607 -22.764 1.00 126.11 92 LEU B C 1
ATOM 1528 O O . LEU B 1 92 ? 4.214 -9.470 -23.638 1.00 124.25 92 LEU B O 1
ATOM 1533 N N . ASP B 1 93 ? 5.707 -8.584 -22.196 1.00 105.63 93 ASP B N 1
ATOM 1534 C CA . ASP B 1 93 ? 5.432 -7.198 -22.567 1.00 107.49 93 ASP B CA 1
ATOM 1535 C C . ASP B 1 93 ? 6.308 -6.746 -23.732 1.00 106.20 93 ASP B C 1
ATOM 1536 O O . ASP B 1 93 ? 6.238 -5.595 -24.164 1.00 106.97 93 ASP B O 1
ATOM 1541 N N . SER B 1 94 ? 7.135 -7.658 -24.233 1.00 107.38 94 SER B N 1
ATOM 1542 C CA . SER B 1 94 ? 8.016 -7.359 -25.358 1.00 106.01 94 SER B CA 1
ATOM 1543 C C . SER B 1 94 ? 7.407 -7.971 -26.612 1.00 105.14 94 SER B C 1
ATOM 1544 O O . SER B 1 94 ? 7.808 -7.659 -27.733 1.00 106.09 94 SER B O 1
ATOM 1547 N N . LEU B 1 95 ? 6.433 -8.850 -26.405 1.00 132.91 95 LEU B N 1
ATOM 1548 C CA . LEU B 1 95 ? 5.754 -9.523 -27.503 1.00 128.02 95 LEU B CA 1
ATOM 1549 C C . LEU B 1 95 ? 4.921 -8.532 -28.331 1.00 126.41 95 LEU B C 1
ATOM 1550 O O . LEU B 1 95 ? 5.278 -8.301 -29.508 1.00 124.44 95 LEU B O 1
ATOM 1555 N N . ARG C 1 15 ? -8.666 -2.154 -6.761 1.00 112.21 15 ARG C N 1
ATOM 1556 C CA . ARG C 1 15 ? -7.268 -2.519 -6.400 1.00 112.04 15 ARG C CA 1
ATOM 1557 C C . ARG C 1 15 ? -6.461 -2.665 -7.696 1.00 110.59 15 ARG C C 1
ATOM 1558 O O . ARG C 1 15 ? -6.118 -1.672 -8.339 1.00 110.70 15 ARG C O 1
ATOM 1566 N N . GLU C 1 16 ? -6.151 -3.907 -8.062 1.00 150.26 16 GLU C N 1
ATOM 1567 C CA . GLU C 1 16 ? -5.423 -4.194 -9.295 1.00 149.21 16 GLU C CA 1
ATOM 1568 C C . GLU C 1 16 ? -6.438 -4.052 -10.419 1.00 151.25 16 GLU C C 1
ATOM 1569 O O . GLU C 1 16 ? -6.131 -4.287 -11.591 1.00 151.11 16 GLU C O 1
ATOM 1575 N N . LYS C 1 17 ? -7.657 -3.677 -10.037 1.00 132.97 17 LYS C N 1
ATOM 1576 C CA . LYS C 1 17 ? -8.741 -3.475 -10.983 1.00 133.02 17 LYS C CA 1
ATOM 1577 C C . LYS C 1 17 ? -8.288 -2.414 -11.976 1.00 137.07 17 LYS C C 1
ATOM 1578 O O . LYS C 1 17 ? -8.960 -2.137 -12.971 1.00 136.96 17 LYS C O 1
ATOM 1584 N N . GLU C 1 18 ? -7.128 -1.835 -11.678 1.00 149.87 18 GLU C N 1
ATOM 1585 C CA . GLU C 1 18 ? -6.497 -0.835 -12.525 1.00 152.08 18 GLU C CA 1
ATOM 1586 C C . GLU C 1 18 ? -5.940 -1.610 -13.711 1.00 148.17 18 GLU C C 1
ATOM 1587 O O . GLU C 1 18 ? -6.477 -1.532 -14.815 1.00 147.08 18 GLU C O 1
ATOM 1593 N N . LYS C 1 19 ? -4.870 -2.371 -13.475 1.00 148.14 19 LYS C N 1
ATOM 1594 C CA . LYS C 1 19 ? -4.263 -3.168 -14.536 1.00 140.31 19 LYS C CA 1
ATOM 1595 C C . LYS C 1 19 ? -5.365 -3.986 -15.186 1.00 138.49 19 LYS C C 1
ATOM 1596 O O . LYS C 1 19 ? -5.277 -4.351 -16.358 1.00 136.79 19 LYS C O 1
ATOM 1602 N N . ALA C 1 20 ? -6.405 -4.266 -14.406 1.00 106.57 20 ALA C N 1
ATOM 1603 C CA . ALA C 1 20 ? -7.542 -5.039 -14.880 1.00 106.56 20 ALA C CA 1
ATOM 1604 C C . ALA C 1 20 ? -8.083 -4.481 -16.191 1.00 109.29 20 ALA C C 1
ATOM 1605 O O . ALA C 1 20 ? -7.799 -5.012 -17.266 1.00 107.52 20 ALA C O 1
ATOM 1607 N N . ARG C 1 21 ? -8.853 -3.403 -16.106 1.00 133.35 21 ARG C N 1
ATOM 1608 C CA . ARG C 1 21 ? -9.426 -2.804 -17.300 1.00 136.15 21 ARG C CA 1
ATOM 1609 C C . ARG C 1 21 ? -8.369 -2.409 -18.331 1.00 134.66 21 ARG C C 1
ATOM 1610 O O . ARG C 1 21 ? -8.699 -2.080 -19.469 1.00 135.32 21 ARG C O 1
ATOM 1618 N N . GLU C 1 22 ? -7.100 -2.454 -17.935 1.00 119.05 22 GLU C N 1
ATOM 1619 C CA . GLU C 1 22 ? -6.004 -2.121 -18.841 1.00 117.13 22 GLU C CA 1
ATOM 1620 C C . GLU C 1 22 ? -5.852 -3.212 -19.890 1.00 111.63 22 GLU C C 1
ATOM 1621 O O . GLU C 1 22 ? -5.916 -2.943 -21.090 1.00 113.38 22 GLU C O 1
ATOM 1627 N N . LEU C 1 23 ? -5.641 -4.444 -19.432 1.00 130.90 23 LEU C N 1
ATOM 1628 C CA . LEU C 1 23 ? -5.494 -5.577 -20.339 1.00 124.93 23 LEU C CA 1
ATOM 1629 C C . LEU C 1 23 ? -6.619 -5.564 -21.366 1.00 124.43 23 LEU C C 1
ATOM 1630 O O . LEU C 1 23 ? -6.391 -5.821 -22.544 1.00 123.11 23 LEU C O 1
ATOM 1635 N N . ARG C 1 24 ? -7.833 -5.252 -20.918 1.00 116.34 24 ARG C N 1
ATOM 1636 C CA . ARG C 1 24 ? -8.986 -5.218 -21.811 1.00 116.13 24 ARG C CA 1
ATOM 1637 C C . ARG C 1 24 ? -8.792 -4.312 -23.020 1.00 117.32 24 ARG C C 1
ATOM 1638 O O . ARG C 1 24 ? -9.429 -4.512 -24.054 1.00 117.97 24 ARG C O 1
ATOM 1646 N N . ARG C 1 25 ? -7.927 -3.312 -22.891 1.00 101.50 25 ARG C N 1
ATOM 1647 C CA . ARG C 1 25 ? -7.675 -2.389 -23.992 1.00 102.46 25 ARG C CA 1
ATOM 1648 C C . ARG C 1 25 ? -6.385 -2.722 -24.720 1.00 98.28 25 ARG C C 1
ATOM 1649 O O . ARG C 1 25 ? -6.002 -2.026 -25.654 1.00 99.55 25 ARG C O 1
ATOM 1657 N N . SER C 1 26 ? -5.716 -3.786 -24.289 1.00 93.09 26 SER C N 1
ATOM 1658 C CA . SER C 1 26 ? -4.457 -4.201 -24.903 1.00 92.11 26 SER C CA 1
ATOM 1659 C C . SER C 1 26 ? -4.674 -5.015 -26.175 1.00 91.88 26 SER C C 1
ATOM 1660 O O . SER C 1 26 ? -5.798 -5.390 -26.499 1.00 94.03 26 SER C O 1
ATOM 1663 N N . GLN C 1 27 ? -3.595 -5.288 -26.897 1.00 98.33 27 GLN C N 1
ATOM 1664 C CA . GLN C 1 27 ? -3.698 -6.060 -28.125 1.00 96.42 27 GLN C CA 1
ATOM 1665 C C . GLN C 1 27 ? -3.801 -7.562 -27.877 1.00 92.09 27 GLN C C 1
ATOM 1666 O O . GLN C 1 27 ? -4.635 -8.243 -28.484 1.00 90.96 27 GLN C O 1
ATOM 1672 N N . TRP C 1 28 ? -2.958 -8.078 -26.989 1.00 83.11 28 TRP C N 1
ATOM 1673 C CA . TRP C 1 28 ? -2.978 -9.502 -26.691 1.00 79.28 28 TRP C CA 1
ATOM 1674 C C . TRP C 1 28 ? -4.400 -9.957 -26.357 1.00 79.97 28 TRP C C 1
ATOM 1675 O O . TRP C 1 28 ? -4.814 -11.058 -26.731 1.00 77.69 28 TRP C O 1
ATOM 1686 N N . TRP C 1 29 ? -5.150 -9.084 -25.685 1.00 70.54 29 TRP C N 1
ATOM 1687 C CA . TRP C 1 29 ? -6.524 -9.373 -25.287 1.00 70.48 29 TRP C CA 1
ATOM 1688 C C . TRP C 1 29 ? -7.549 -9.081 -26.379 1.00 71.91 29 TRP C C 1
ATOM 1689 O O . TRP C 1 29 ? -8.628 -9.674 -26.404 1.00 70.94 29 TRP C O 1
ATOM 1700 N N . LYS C 1 30 ? -7.227 -8.160 -27.277 1.00 86.73 30 LYS C N 1
ATOM 1701 C CA . LYS C 1 30 ? -8.149 -7.851 -28.357 1.00 86.27 30 LYS C CA 1
ATOM 1702 C C . LYS C 1 30 ? -8.242 -9.095 -29.218 1.00 83.18 30 LYS C C 1
ATOM 1703 O O . LYS C 1 30 ? -9.321 -9.639 -29.411 1.00 83.43 30 LYS C O 1
ATOM 1709 N N . ASN C 1 31 ? -7.100 -9.555 -29.714 1.00 88.76 31 ASN C N 1
ATOM 1710 C CA . ASN C 1 31 ? -7.053 -10.750 -30.550 1.00 84.15 31 ASN C CA 1
ATOM 1711 C C . ASN C 1 31 ? -7.599 -11.940 -29.776 1.00 81.70 31 ASN C C 1
ATOM 1712 O O . ASN C 1 31 ? -8.213 -12.848 -30.343 1.00 80.98 31 ASN C O 1
ATOM 1717 N N . ARG C 1 32 ? -7.359 -11.927 -28.472 1.00 67.72 32 ARG C N 1
ATOM 1718 C CA . ARG C 1 32 ? -7.806 -12.996 -27.602 1.00 65.29 32 ARG C CA 1
ATOM 1719 C C . ARG C 1 32 ? -9.317 -13.163 -27.704 1.00 64.18 32 ARG C C 1
ATOM 1720 O O . ARG C 1 32 ? -9.803 -14.217 -28.130 1.00 61.99 32 ARG C O 1
ATOM 1728 N N . ILE C 1 33 ? -10.058 -12.121 -27.324 1.00 67.94 33 ILE C N 1
ATOM 1729 C CA . ILE C 1 33 ? -11.519 -12.166 -27.357 1.00 70.31 33 ILE C CA 1
ATOM 1730 C C . ILE C 1 33 ? -12.107 -12.157 -28.765 1.00 71.18 33 ILE C C 1
ATOM 1731 O O . ILE C 1 33 ? -13.325 -12.168 -28.936 1.00 72.36 33 ILE C O 1
ATOM 1736 N N . ALA C 1 34 ? -11.239 -12.123 -29.769 1.00 81.98 34 ALA C N 1
ATOM 1737 C CA . ALA C 1 34 ? -11.673 -12.133 -31.158 1.00 82.52 34 ALA C CA 1
ATOM 1738 C C . ALA C 1 34 ? -11.696 -13.575 -31.662 1.00 80.95 34 ALA C C 1
ATOM 1739 O O . ALA C 1 34 ? -12.529 -13.943 -32.485 1.00 83.35 34 ALA C O 1
ATOM 1741 N N . ARG C 1 35 ? -10.765 -14.390 -31.182 1.00 79.93 35 ARG C N 1
ATOM 1742 C CA . ARG C 1 35 ? -10.750 -15.787 -31.563 0.50 75.32 35 ARG C CA 1
ATOM 1743 C C . ARG C 1 35 ? -11.946 -16.381 -30.835 1.00 79.75 35 ARG C C 1
ATOM 1744 O O . ARG C 1 35 ? -12.510 -17.393 -31.252 1.00 85.74 35 ARG C O 1
ATOM 1752 N N . GLY C 1 36 ? -12.327 -15.713 -29.746 1.00 46.76 36 GLY C N 1
ATOM 1753 C CA . GLY C 1 36 ? -13.475 -16.102 -28.944 1.00 51.18 36 GLY C CA 1
ATOM 1754 C C . GLY C 1 36 ? -13.486 -17.408 -28.164 1.00 52.36 36 GLY C C 1
ATOM 1755 O O . GLY C 1 36 ? -14.567 -17.870 -27.772 1.00 51.69 36 GLY C O 1
ATOM 1756 N N . ILE C 1 37 ? -12.314 -17.992 -27.907 1.00 45.20 37 ILE C N 1
ATOM 1757 C CA . ILE C 1 37 ? -12.236 -19.266 -27.190 1.00 46.56 37 ILE C CA 1
ATOM 1758 C C . ILE C 1 37 ? -12.369 -19.123 -25.686 1.00 49.74 37 ILE C C 1
ATOM 1759 O O . ILE C 1 37 ? -11.639 -18.353 -25.064 1.00 50.80 37 ILE C O 1
ATOM 1764 N N . CYS C 1 38 ? -13.294 -19.872 -25.097 1.00 43.56 38 CYS C N 1
ATOM 1765 C CA . CYS C 1 38 ? -13.461 -19.841 -23.651 1.00 40.66 38 CYS C CA 1
ATOM 1766 C C . CYS C 1 38 ? -12.424 -20.814 -23.114 1.00 39.84 38 CYS C C 1
ATOM 1767 O O . CYS C 1 38 ? -12.330 -21.933 -23.601 1.00 39.03 38 CYS C O 1
ATOM 1770 N N . HIS C 1 39 ? -11.647 -20.397 -22.119 1.00 45.41 39 HIS C N 1
ATOM 1771 C CA . HIS C 1 39 ? -10.609 -21.256 -21.554 1.00 49.45 39 HIS C CA 1
ATOM 1772 C C . HIS C 1 39 ? -11.173 -22.555 -21.002 1.00 51.06 39 HIS C C 1
ATOM 1773 O O . HIS C 1 39 ? -10.677 -23.641 -21.305 1.00 54.33 39 HIS C O 1
ATOM 1780 N N . TYR C 1 40 ? -12.220 -22.414 -20.193 1.00 49.83 40 TYR C N 1
ATOM 1781 C CA . TYR C 1 40 ? -12.865 -23.527 -19.515 1.00 50.59 40 TYR C CA 1
ATOM 1782 C C . TYR C 1 40 ? -13.552 -24.581 -20.366 1.00 51.71 40 TYR C C 1
ATOM 1783 O O . TYR C 1 40 ? -13.272 -25.769 -20.213 1.00 51.68 40 TYR C O 1
ATOM 1792 N N . CYS C 1 41 ? -14.452 -24.176 -21.252 1.00 54.04 41 CYS C N 1
ATOM 1793 C CA . CYS C 1 41 ? -15.163 -25.166 -22.049 1.00 56.51 41 CYS C CA 1
ATOM 1794 C C . CYS C 1 41 ? -14.596 -25.361 -23.446 1.00 57.57 41 CYS C C 1
ATOM 1795 O O . CYS C 1 41 ? -15.025 -26.258 -24.172 1.00 58.72 41 CYS C O 1
ATOM 1798 N N . GLY C 1 42 ? -13.639 -24.515 -23.818 1.00 63.01 42 GLY C N 1
ATOM 1799 C CA . GLY C 1 42 ? -13.014 -24.623 -25.124 1.00 62.25 42 GLY C CA 1
ATOM 1800 C C . GLY C 1 42 ? -13.902 -24.278 -26.304 1.00 62.88 42 GLY C C 1
ATOM 1801 O O . GLY C 1 42 ? -13.556 -24.573 -27.448 1.00 61.70 42 GLY C O 1
ATOM 1802 N N . GLU C 1 43 ? -15.049 -23.662 -26.040 1.00 68.87 43 GLU C N 1
ATOM 1803 C CA . GLU C 1 43 ? -15.969 -23.275 -27.108 1.00 64.86 43 GLU C CA 1
ATOM 1804 C C . GLU C 1 43 ? -15.702 -21.848 -27.588 1.00 62.90 43 GLU C C 1
ATOM 1805 O O . GLU C 1 43 ? -15.010 -21.066 -26.926 1.00 58.57 43 GLU C O 1
ATOM 1811 N N . ILE C 1 44 ? -16.260 -21.507 -28.742 1.00 54.58 44 ILE C N 1
ATOM 1812 C CA . ILE C 1 44 ? -16.071 -20.172 -29.288 1.00 55.04 44 ILE C CA 1
ATOM 1813 C C . ILE C 1 44 ? -17.317 -19.299 -29.170 1.00 58.42 44 ILE C C 1
ATOM 1814 O O . ILE C 1 44 ? -18.419 -19.722 -29.516 1.00 60.16 44 ILE C O 1
ATOM 1819 N N . PHE C 1 45 ? -17.129 -18.073 -28.689 1.00 57.19 45 PHE C N 1
ATOM 1820 C CA . PHE C 1 45 ? -18.242 -17.154 -28.500 1.00 57.40 45 PHE C CA 1
ATOM 1821 C C . PHE C 1 45 ? -18.000 -15.777 -29.106 1.00 62.55 45 PHE C C 1
ATOM 1822 O O . PHE C 1 45 ? -16.913 -15.481 -29.605 1.00 60.95 45 PHE C O 1
ATOM 1830 N N . PRO C 1 46 ? -19.036 -14.922 -29.089 1.00 65.28 46 PRO C N 1
ATOM 1831 C CA . PRO C 1 46 ? -18.963 -13.556 -29.618 1.00 65.75 46 PRO C CA 1
ATOM 1832 C 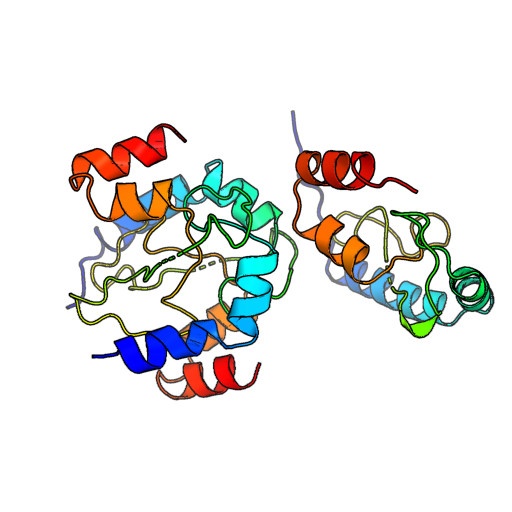C . PRO C 1 46 ? -18.474 -12.655 -28.482 1.00 62.93 46 PRO C C 1
ATOM 1833 O O . PRO C 1 46 ? -18.746 -12.928 -27.312 1.00 61.71 46 PRO C O 1
ATOM 1837 N N . PRO C 1 47 ? -17.756 -11.570 -28.807 1.00 72.11 47 PRO C N 1
ATOM 1838 C CA . PRO C 1 47 ? -17.246 -10.657 -27.782 1.00 74.11 47 PRO C CA 1
ATOM 1839 C C . PRO C 1 47 ? -18.280 -10.307 -26.724 1.00 82.11 47 PRO C C 1
ATOM 1840 O O . PRO C 1 47 ? -17.932 -9.936 -25.603 1.00 85.28 47 PRO C O 1
ATOM 1844 N N . GLU C 1 48 ? -19.552 -10.435 -27.088 1.00 134.03 48 GLU C N 1
ATOM 1845 C CA . GLU C 1 48 ? -20.654 -10.129 -26.185 1.00 138.28 48 GLU C CA 1
ATOM 1846 C C . GLU C 1 48 ? -20.935 -11.223 -25.175 1.00 137.02 48 GLU C C 1
ATOM 1847 O O . GLU C 1 48 ? -21.651 -11.006 -24.200 1.00 140.79 48 GLU C O 1
ATOM 1853 N N . GLU C 1 49 ? -20.371 -12.399 -25.406 1.00 86.91 49 GLU C N 1
ATOM 1854 C CA . GLU C 1 49 ? -20.571 -13.513 -24.495 1.00 84.51 49 GLU C CA 1
ATOM 1855 C C . GLU C 1 49 ? -19.296 -13.897 -23.768 1.00 80.32 49 GLU C C 1
ATOM 1856 O O . GLU C 1 49 ? -19.283 -14.859 -23.005 1.00 81.45 49 GLU C O 1
ATOM 1862 N N . LEU C 1 50 ? -18.223 -13.149 -24.000 1.00 84.36 50 LEU C N 1
ATOM 1863 C CA . LEU C 1 50 ? -16.957 -13.450 -23.349 1.00 79.37 50 LEU C CA 1
ATOM 1864 C C . LEU C 1 50 ? -16.596 -12.427 -22.292 1.00 82.32 50 LEU C C 1
ATOM 1865 O O . LEU C 1 50 ? -16.761 -11.222 -22.488 1.00 84.95 50 LEU C O 1
ATOM 1870 N N . THR C 1 51 ? -16.099 -12.937 -21.167 1.00 66.29 51 THR C N 1
ATOM 1871 C CA . THR C 1 51 ? -15.693 -12.124 -20.029 1.00 61.46 51 THR C CA 1
ATOM 1872 C C . THR C 1 51 ? -14.218 -12.388 -19.747 1.00 64.37 51 THR C C 1
ATOM 1873 O O . THR C 1 51 ? -13.636 -13.338 -20.274 1.00 65.49 51 THR C O 1
ATOM 1885 N N . ASP C 1 53 ? -11.571 -13.401 -16.911 1.00 74.63 53 ASP C N 1
ATOM 1886 C CA . ASP C 1 53 ? -11.543 -14.009 -15.585 1.00 74.50 53 ASP C CA 1
ATOM 1887 C C . ASP C 1 53 ? -10.106 -14.270 -15.160 1.00 74.69 53 ASP C C 1
ATOM 1888 O O . ASP C 1 53 ? -9.230 -14.512 -15.998 1.00 76.92 53 ASP C O 1
ATOM 1893 N N . HIS C 1 54 ? -9.873 -14.199 -13.853 1.00 60.93 54 HIS C N 1
ATOM 1894 C CA . HIS C 1 54 ? -8.557 -14.445 -13.289 1.00 63.43 54 HIS C CA 1
ATOM 1895 C C . HIS C 1 54 ? -8.489 -15.900 -12.847 1.00 68.40 54 HIS C C 1
ATOM 1896 O O . HIS C 1 54 ? -9.241 -16.328 -11.971 1.00 70.35 54 HIS C O 1
ATOM 1903 N N . LEU C 1 55 ? -7.589 -16.654 -13.473 1.00 80.35 55 LEU C N 1
ATOM 1904 C CA . LEU C 1 55 ? -7.398 -18.068 -13.170 1.00 81.70 55 LEU C CA 1
ATOM 1905 C C . LEU C 1 55 ? -7.121 -18.194 -11.675 1.00 88.39 55 LEU C C 1
ATOM 1906 O O . LEU C 1 55 ? -7.783 -18.955 -10.965 1.00 94.90 55 LEU C O 1
ATOM 1911 N N . VAL C 1 56 ? -6.141 -17.428 -11.210 1.00 83.93 56 VAL C N 1
ATOM 1912 C CA . VAL C 1 56 ? -5.774 -17.385 -9.802 1.00 88.59 56 VAL C CA 1
ATOM 1913 C C . VAL C 1 56 ? -6.577 -16.236 -9.202 1.00 90.07 56 VAL C C 1
ATOM 1914 O O . VAL C 1 56 ? -6.216 -15.069 -9.362 1.00 88.24 56 VAL C O 1
ATOM 1918 N N . PRO C 1 57 ? -7.684 -16.549 -8.516 1.00 113.08 57 PRO C N 1
ATOM 1919 C CA . PRO C 1 57 ? -8.521 -15.515 -7.906 1.00 112.06 57 PRO C CA 1
ATOM 1920 C C . PRO C 1 57 ? -7.709 -14.328 -7.389 1.00 111.25 57 PRO C C 1
ATOM 1921 O O . PRO C 1 57 ? -6.596 -14.499 -6.889 1.00 112.25 57 PRO C O 1
ATOM 1925 N N . VAL C 1 58 ? -8.268 -13.128 -7.528 1.00 91.48 58 VAL C N 1
ATOM 1926 C CA . VAL C 1 58 ? -7.603 -11.909 -7.072 1.00 91.56 58 VAL C CA 1
ATOM 1927 C C . VAL C 1 58 ? -7.593 -11.867 -5.555 1.00 93.42 58 VAL C C 1
ATOM 1928 O O . VAL C 1 58 ? -6.704 -11.269 -4.946 1.00 93.96 58 VAL C O 1
ATOM 1932 N N . VAL C 1 59 ? -8.599 -12.500 -4.956 1.00 164.27 59 VAL C N 1
ATOM 1933 C CA . VAL C 1 59 ? -8.727 -12.554 -3.507 1.00 168.93 59 VAL C CA 1
ATOM 1934 C C . VAL C 1 59 ? -7.457 -13.126 -2.883 1.00 174.08 59 VAL C C 1
ATOM 1935 O O . VAL C 1 59 ? -6.879 -12.525 -1.976 1.00 176.35 59 VAL C O 1
ATOM 1939 N N . ARG C 1 60 ? -7.021 -14.282 -3.378 1.00 136.97 60 ARG C N 1
ATOM 1940 C CA . ARG C 1 60 ? -5.814 -14.920 -2.870 1.00 140.47 60 ARG C CA 1
ATOM 1941 C C . ARG C 1 60 ? -4.562 -14.178 -3.335 1.00 135.88 60 ARG C C 1
ATOM 1942 O O . ARG C 1 60 ? -3.463 -14.733 -3.324 1.00 133.96 60 ARG C O 1
ATOM 1950 N N . GLY C 1 61 ? -4.738 -12.923 -3.743 1.00 94.78 61 GLY C N 1
ATOM 1951 C CA . GLY C 1 61 ? -3.617 -12.114 -4.189 1.00 90.54 61 GLY C CA 1
ATOM 1952 C C . GLY C 1 61 ? -3.187 -12.322 -5.629 1.00 86.82 61 GLY C C 1
ATOM 1953 O O . GLY C 1 61 ? -2.001 -12.190 -5.950 1.00 83.61 61 GLY C O 1
ATOM 1954 N N . GLY C 1 62 ? -4.139 -12.649 -6.498 1.00 109.26 62 GLY C N 1
ATOM 1955 C CA . GLY C 1 62 ? -3.816 -12.851 -7.899 1.00 106.56 62 GLY C CA 1
ATOM 1956 C C . GLY C 1 62 ? -3.742 -11.512 -8.606 1.00 105.52 62 GLY C C 1
ATOM 1957 O O . GLY C 1 62 ? -4.625 -10.679 -8.425 1.00 108.45 62 GLY C O 1
ATOM 1958 N N . LYS C 1 63 ? -2.697 -11.295 -9.402 1.00 87.71 63 LYS C N 1
ATOM 1959 C CA . LYS C 1 63 ? -2.526 -10.033 -10.123 1.00 87.94 63 LYS C CA 1
ATOM 1960 C C . LYS C 1 63 ? -3.179 -10.071 -11.499 1.00 84.16 63 LYS C C 1
ATOM 1961 O O . LYS C 1 63 ? -3.624 -11.120 -11.952 1.00 84.27 63 LYS C O 1
ATOM 1967 N N . SER C 1 64 ? -3.245 -8.920 -12.158 1.00 100.88 64 SER C N 1
ATOM 1968 C CA . SER C 1 64 ? -3.839 -8.846 -13.486 1.00 98.50 64 SER C CA 1
ATOM 1969 C C . SER C 1 64 ? -2.735 -8.752 -14.518 1.00 97.11 64 SER C C 1
ATOM 1970 O O . SER C 1 64 ? -2.213 -7.674 -14.781 1.00 98.91 64 SER C O 1
ATOM 1973 N N . THR C 1 65 ? -2.381 -9.889 -15.102 1.00 89.71 65 THR C N 1
ATOM 1974 C CA . THR C 1 65 ? -1.324 -9.934 -16.101 1.00 88.04 65 THR C CA 1
ATOM 1975 C C . THR C 1 65 ? -1.592 -11.056 -17.096 1.00 85.85 65 THR C C 1
ATOM 1976 O O . THR C 1 65 ? -2.301 -12.006 -16.774 1.00 85.20 65 THR C O 1
ATOM 1980 N N . ARG C 1 66 ? -1.022 -10.937 -18.294 1.00 100.79 66 ARG C N 1
ATOM 1981 C CA . ARG C 1 66 ? -1.191 -11.927 -19.358 1.00 98.51 66 ARG C CA 1
ATOM 1982 C C . ARG C 1 66 ? -1.369 -13.370 -18.899 1.00 99.04 66 ARG C C 1
ATOM 1983 O O . ARG C 1 66 ? -2.246 -14.087 -19.384 1.00 102.59 66 ARG C O 1
ATOM 1991 N N . GLY C 1 67 ? -0.522 -13.795 -17.972 1.00 66.67 67 GLY C N 1
ATOM 1992 C CA . GLY C 1 67 ? -0.584 -15.158 -17.490 1.00 66.75 67 GLY C CA 1
ATOM 1993 C C . GLY C 1 67 ? -1.821 -15.522 -16.705 1.00 67.13 67 GLY C C 1
ATOM 1994 O O . GLY C 1 67 ? -2.482 -16.506 -17.027 1.00 67.39 67 GLY C O 1
ATOM 1995 N N . ASN C 1 68 ? -2.154 -14.733 -15.688 1.00 64.91 68 ASN C N 1
ATOM 1996 C CA . ASN C 1 68 ? -3.310 -15.038 -14.847 1.00 60.71 68 ASN C CA 1
ATOM 1997 C C . ASN C 1 68 ? -4.676 -14.503 -15.269 1.00 59.99 68 ASN C C 1
ATOM 1998 O O . ASN C 1 68 ? -5.576 -14.383 -14.437 1.00 64.70 68 ASN C O 1
ATOM 2003 N N . VAL C 1 69 ? -4.843 -14.203 -16.551 1.00 62.36 69 VAL C N 1
ATOM 2004 C CA . VAL C 1 69 ? -6.109 -13.677 -17.057 1.00 63.33 69 VAL C CA 1
ATOM 2005 C C . VAL C 1 69 ? -6.515 -14.396 -18.336 1.00 66.58 69 VAL C C 1
ATOM 2006 O O . VAL C 1 69 ? -5.757 -14.420 -19.305 1.00 65.04 69 VAL C O 1
ATOM 2010 N N . VAL C 1 70 ? -7.723 -14.953 -18.348 1.00 77.77 70 VAL C N 1
ATOM 2011 C CA . VAL C 1 70 ? -8.196 -15.705 -19.505 1.00 74.17 70 VAL C CA 1
ATOM 2012 C C . VAL C 1 70 ? -9.651 -15.380 -19.885 1.00 75.59 70 VAL C C 1
ATOM 2013 O O . VAL C 1 70 ? -10.418 -14.884 -19.059 1.00 75.88 70 VAL C O 1
ATOM 2017 N N . PRO C 1 71 ? -10.034 -15.624 -21.158 1.00 64.72 71 PRO C N 1
ATOM 2018 C CA . PRO C 1 71 ? -11.399 -15.373 -21.651 1.00 61.23 71 PRO C CA 1
ATOM 2019 C C . PRO C 1 71 ? -12.315 -16.454 -21.089 1.00 60.50 71 PRO C C 1
ATOM 2020 O O . PRO C 1 71 ? -11.888 -17.598 -20.912 1.00 59.44 71 PRO C O 1
ATOM 2024 N N . ALA C 1 72 ? -13.568 -16.110 -20.820 1.00 71.83 72 ALA C N 1
ATOM 2025 C CA . ALA C 1 72 ? -14.514 -17.088 -20.289 1.00 72.25 72 ALA C CA 1
ATOM 2026 C C . ALA C 1 72 ? -15.933 -16.653 -20.603 1.00 71.09 72 ALA C C 1
ATOM 2027 O O . ALA C 1 72 ? -16.303 -15.511 -20.344 1.00 72.32 72 ALA C O 1
ATOM 2029 N N . CYS C 1 73 ? -16.737 -17.544 -21.167 1.00 49.49 73 CYS C N 1
ATOM 2030 C CA . CYS C 1 73 ? -18.106 -17.156 -21.469 1.00 49.48 73 CYS C CA 1
ATOM 2031 C C . CYS C 1 73 ? -18.855 -16.936 -20.161 1.00 52.65 73 CYS C C 1
ATOM 2032 O O . CYS C 1 73 ? -18.399 -17.349 -19.098 1.00 54.03 73 CYS C O 1
ATOM 2035 N N . LYS C 1 74 ? -20.005 -16.278 -20.250 1.00 57.03 74 LYS C N 1
ATOM 2036 C CA . LYS C 1 74 ? -20.824 -15.982 -19.079 1.00 57.05 74 LYS C CA 1
ATOM 2037 C C . LYS C 1 74 ? -21.113 -17.218 -18.239 1.00 56.25 74 LYS C C 1
ATOM 2038 O O . LYS C 1 74 ? -20.965 -17.186 -17.020 1.00 59.90 74 LYS C O 1
ATOM 2044 N N . GLU C 1 75 ? -21.521 -18.307 -18.885 1.00 47.78 75 GLU C N 1
ATOM 2045 C CA . GLU C 1 75 ? -21.829 -19.534 -18.155 1.00 50.38 75 GLU C CA 1
ATOM 2046 C C . GLU C 1 75 ? -20.654 -19.968 -17.300 1.00 51.86 75 GLU C C 1
ATOM 2047 O O . GLU C 1 75 ? -20.768 -20.032 -16.078 1.00 52.66 75 GLU C O 1
ATOM 2053 N N . CYS C 1 76 ? -19.522 -20.252 -17.939 1.00 58.40 76 CYS C N 1
ATOM 2054 C CA . CYS C 1 76 ? -18.322 -20.672 -17.215 1.00 56.73 76 CYS C CA 1
ATOM 2055 C C . CYS C 1 76 ? -17.890 -19.646 -16.159 1.00 50.17 76 CYS C C 1
ATOM 2056 O O . CYS C 1 76 ? -17.501 -20.010 -15.046 1.00 49.27 76 CYS C O 1
ATOM 2059 N N . ASN C 1 77 ? -17.962 -18.365 -16.511 1.00 61.24 77 ASN C N 1
ATOM 2060 C CA . ASN C 1 77 ? -17.570 -17.313 -15.583 1.00 65.70 77 ASN C CA 1
ATOM 2061 C C . ASN C 1 77 ? -18.503 -17.226 -14.377 1.00 74.21 77 ASN C C 1
ATOM 2062 O O . ASN C 1 77 ? -18.047 -17.040 -13.249 1.00 78.31 77 ASN C O 1
ATOM 2067 N N . ASN C 1 78 ? -19.805 -17.356 -14.606 1.00 76.07 78 ASN C N 1
ATOM 2068 C CA . ASN C 1 78 ? -20.755 -17.294 -13.507 1.00 75.23 78 ASN C CA 1
ATOM 2069 C C . ASN C 1 78 ? -20.800 -18.604 -12.744 1.00 75.40 78 ASN C C 1
ATOM 2070 O O . ASN C 1 78 ? -20.762 -18.605 -11.524 1.00 74.28 78 ASN C O 1
ATOM 2075 N N . ARG C 1 79 ? -20.860 -19.724 -13.455 1.00 64.15 79 ARG C N 1
ATOM 2076 C CA . ARG C 1 79 ? -20.893 -21.020 -12.788 1.00 66.89 79 ARG C CA 1
ATOM 2077 C C . ARG C 1 79 ? -19.682 -21.257 -11.882 1.00 71.29 79 ARG C C 1
ATOM 2078 O O . ARG C 1 79 ? -19.791 -21.954 -10.873 1.00 75.22 79 ARG C O 1
ATOM 2086 N N . LYS C 1 80 ? -18.531 -20.683 -12.231 1.00 70.18 80 LYS C N 1
ATOM 2087 C CA . LYS C 1 80 ? -17.338 -20.838 -11.402 1.00 69.85 80 LYS C CA 1
ATOM 2088 C C . LYS C 1 80 ? -17.413 -19.863 -10.221 1.00 74.50 80 LYS C C 1
ATOM 2089 O O . LYS C 1 80 ? -17.038 -20.204 -9.094 1.00 77.73 80 LYS C O 1
ATOM 2095 N N . LYS C 1 81 ? -17.911 -18.656 -10.493 1.00 62.55 81 LYS C N 1
ATOM 2096 C CA . LYS C 1 81 ? -18.037 -17.604 -9.484 1.00 65.28 81 LYS C CA 1
ATOM 2097 C C . LYS C 1 81 ? -19.222 -17.754 -8.540 1.00 72.32 81 LYS C C 1
ATOM 2098 O O . LYS C 1 81 ? -19.473 -16.862 -7.732 1.00 76.73 81 LYS C O 1
ATOM 2104 N N . TYR C 1 82 ? -19.944 -18.870 -8.626 1.00 106.63 82 TYR C N 1
ATOM 2105 C CA . TYR C 1 82 ? -21.112 -19.066 -7.771 1.00 110.01 82 TYR C CA 1
ATOM 2106 C C . TYR C 1 82 ? -21.380 -20.505 -7.324 1.00 116.51 82 TYR C C 1
ATOM 2107 O O . TYR C 1 82 ? -21.893 -20.719 -6.228 1.00 123.91 82 TYR C O 1
ATOM 2116 N N . LEU C 1 83 ? -21.054 -21.488 -8.159 1.00 143.73 83 LEU C N 1
ATOM 2117 C CA . LEU C 1 83 ? -21.285 -22.889 -7.790 1.00 146.00 83 LEU C CA 1
ATOM 2118 C C . LEU C 1 83 ? -20.294 -23.355 -6.724 1.00 149.56 83 LEU C C 1
ATOM 2119 O O . LEU C 1 83 ? -19.091 -23.118 -6.843 1.00 148.57 83 LEU C O 1
ATOM 2124 N N . LEU C 1 84 ? -20.801 -24.021 -5.689 1.00 138.47 84 LEU C N 1
ATOM 2125 C CA . LEU C 1 84 ? -19.955 -24.516 -4.603 1.00 139.92 84 LEU C CA 1
ATOM 2126 C C . LEU C 1 84 ? -18.748 -25.291 -5.128 1.00 140.92 84 LEU C C 1
ATOM 2127 O O . LEU C 1 84 ? -18.751 -25.771 -6.262 1.00 141.29 84 LEU C O 1
ATOM 2132 N N . PRO C 1 85 ? -17.700 -25.432 -4.301 1.00 153.06 85 PRO C N 1
ATOM 2133 C CA . PRO C 1 85 ? -16.495 -26.156 -4.717 1.00 150.70 85 PRO C CA 1
ATOM 2134 C C . PRO C 1 85 ? -16.780 -27.514 -5.353 1.00 150.97 85 PRO C C 1
ATOM 2135 O O . PRO C 1 85 ? -16.089 -27.935 -6.280 1.00 150.64 85 PRO C O 1
ATOM 2139 N N . VAL C 1 86 ? -17.809 -28.189 -4.859 1.00 117.36 86 VAL C N 1
ATOM 2140 C CA . VAL C 1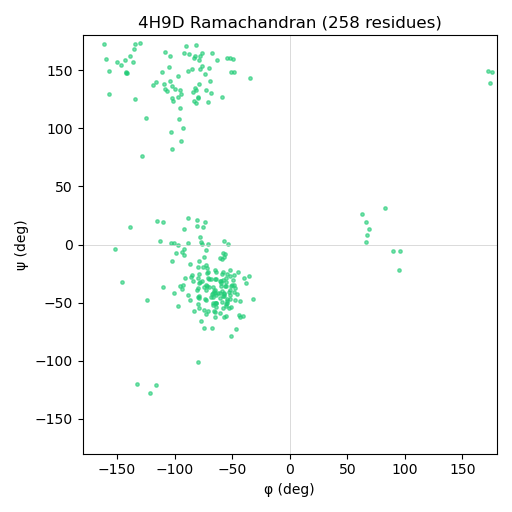 86 ? -18.174 -29.501 -5.370 1.00 117.57 86 VAL C CA 1
ATOM 2141 C C . VAL C 1 86 ? -19.091 -29.418 -6.588 1.00 116.96 86 VAL C C 1
ATOM 2142 O O . VAL C 1 86 ? -19.088 -30.307 -7.441 1.00 115.42 86 VAL C O 1
ATOM 2146 N N . GLU C 1 87 ? -19.868 -28.343 -6.667 1.00 148.76 87 GLU C N 1
ATOM 2147 C CA . GLU C 1 87 ? -20.801 -28.151 -7.771 1.00 146.70 87 GLU C CA 1
ATOM 2148 C C . GLU C 1 87 ? -20.150 -27.627 -9.054 1.00 142.82 87 GLU C C 1
ATOM 2149 O O . GLU C 1 87 ? -20.639 -27.898 -10.155 1.00 138.94 87 GLU C O 1
ATOM 2155 N N . TRP C 1 88 ? -19.056 -26.877 -8.919 1.00 108.81 88 TRP C N 1
ATOM 2156 C CA . TRP C 1 88 ? -18.351 -26.346 -10.086 1.00 102.96 88 TRP C CA 1
ATOM 2157 C C . TRP C 1 88 ? -17.617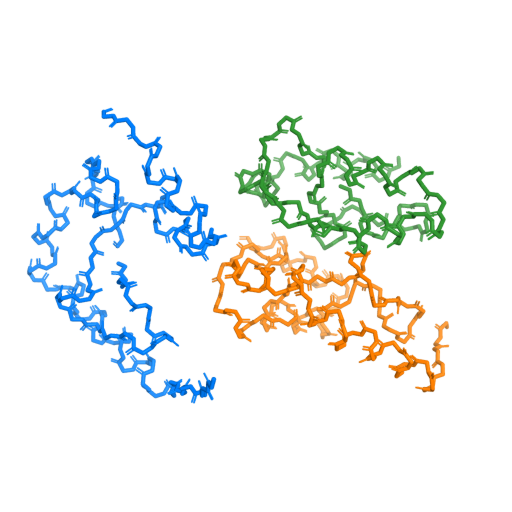 -27.475 -10.802 1.00 100.40 88 TRP C C 1
ATOM 2158 O O . TRP C 1 88 ? -17.573 -27.519 -12.031 1.00 98.55 88 TRP C O 1
ATOM 2169 N N . GLU C 1 89 ? -17.045 -28.390 -10.030 1.00 97.81 89 GLU C N 1
ATOM 2170 C CA . GLU C 1 89 ? -16.326 -29.516 -10.605 1.00 97.54 89 GLU C CA 1
ATOM 2171 C C . GLU C 1 89 ? -17.286 -30.387 -11.398 1.00 97.60 89 GLU C C 1
ATOM 2172 O O . GLU C 1 89 ? -16.899 -31.024 -12.372 1.00 96.14 89 GLU C O 1
ATOM 2178 N N . GLU C 1 90 ? -18.544 -30.406 -10.974 1.00 102.72 90 GLU C N 1
ATOM 2179 C CA . GLU C 1 90 ? -19.564 -31.206 -11.639 1.00 105.42 90 GLU C CA 1
ATOM 2180 C C . GLU C 1 90 ? -19.982 -30.627 -12.987 1.00 100.32 90 GLU C C 1
ATOM 2181 O O . GLU C 1 90 ? -20.299 -31.372 -13.915 1.00 98.51 90 GLU C O 1
ATOM 2187 N N . TYR C 1 91 ? -19.993 -29.300 -13.087 1.00 115.71 91 TYR C N 1
ATOM 2188 C CA . TYR C 1 91 ? -20.356 -28.616 -14.326 1.00 110.41 91 TYR C CA 1
ATOM 2189 C C . TYR C 1 91 ? -19.396 -29.018 -15.443 1.00 106.90 91 TYR C C 1
ATOM 2190 O O . TYR C 1 91 ? -19.803 -29.249 -16.582 1.00 106.66 91 TYR C O 1
ATOM 2199 N N . LEU C 1 92 ? -18.116 -29.099 -15.101 1.00 93.21 92 LEU C N 1
ATOM 2200 C CA . LEU C 1 92 ? -17.091 -29.463 -16.062 1.00 89.96 92 LEU C CA 1
ATOM 2201 C C . LEU C 1 92 ? -17.213 -30.922 -16.515 1.00 93.55 92 LEU C C 1
ATOM 2202 O O . LEU C 1 92 ? -17.128 -31.213 -17.710 1.00 95.68 92 LEU C O 1
ATOM 2207 N N . ASP C 1 93 ? -17.416 -31.836 -15.569 1.00 104.98 93 ASP C N 1
ATOM 2208 C CA . ASP C 1 93 ? -17.553 -33.255 -15.898 1.00 110.65 93 ASP C CA 1
ATOM 2209 C C . ASP C 1 93 ? -18.699 -33.491 -16.876 1.00 109.40 93 ASP C C 1
ATOM 2210 O O . ASP C 1 93 ? -18.715 -34.488 -17.598 1.00 110.56 93 ASP C O 1
ATOM 2215 N N . SER C 1 94 ? -19.654 -32.567 -16.890 1.00 85.96 94 SER C N 1
ATOM 2216 C CA . SER C 1 94 ? -20.811 -32.671 -17.773 1.00 86.53 94 SER C CA 1
ATOM 2217 C C . SER C 1 94 ? -20.525 -32.073 -19.153 1.00 84.35 94 SER C C 1
ATOM 2218 O O . SER C 1 94 ? -21.259 -32.329 -20.108 1.00 86.79 94 SER C O 1
ATOM 2221 N N . LEU C 1 95 ? -19.471 -31.267 -19.253 1.00 112.47 95 LEU C N 1
ATOM 2222 C CA . LEU C 1 95 ? -19.106 -30.662 -20.527 1.00 106.49 95 LEU C CA 1
ATOM 2223 C C . LEU C 1 95 ? -18.573 -31.730 -21.472 1.00 111.02 95 LEU C C 1
ATOM 2224 O O . LEU C 1 95 ? -19.141 -31.873 -22.578 1.00 113.70 95 LEU C O 1
#

Solvent-accessible surface area: 17086 Å² total

Radius of gyration: 20.8 Å; Cα contacts (8 Å, |Δi|>4): 338; chains: 3; bounding box: 37×49×63 Å

InterPro domains:
  IPR002711 HNH endonuclease [PF01844] (38-81)
  IPR003615 HNH nuclease [SM00507] (27-78)
  IPR003615 HNH nuclease [cd00085] (29-80)
  IPR052892 Nucleic_acid-targeting_endonuclease [PTHR33877] (9-101)

Nearest PDB structures (foldseek):
  4h9d-assembly1_A  TM=1.011E+00  e=2.099E-19  Geobacter metallireducens GS-15
  4h9d-assembly1_B  TM=9.775E-01  e=8.695E-16  Geobacter metallireducens GS-15
  4h9d-assembly1_C  TM=9.617E-01  e=3.401E-13  Geobacter metallireducens GS-15
  5zmm-assembly1_E  TM=5.078E-01  e=6.844E-02  Streptomyces coelicolor A3(2)
  5zmm-assembly1_B  TM=5.136E-01  e=1.370E-01  Streptomyces coelicolor A3(2)

CATH classification: 1.10.30.50

Organism: Geobacter metallireducens (strain ATCC 53774 / DSM 7210 / GS-15) (NCBI:txid269799)

Foldseek 3Di:
DDDDDFQDPVQLVVQVVVLVVVCPDPVNVVQCCQQAAPQQRDGDHSVQKDAFCQDSRNVGHNDPVRDGIHGPVLHVCVPPPPPVVSVVVSVVRDD/DFDDPCQLVVAVVVQVVVCPDPVVVVQLPQQAAPQQRDRDHSVQWDAFQQHSGRVGHRDPVTDGIHGPVLRVCVVPPDPVRNCVVSVVD/DLCVVVVVVVPDDVVVVQCVQQAAPQPRDRDHNVFKDDFCPDCVVPGHDDPVRDHIHGPCLVVLVVDPPPVRNVVVSVVD

B-factor: mean 78.88, std 31.67, range [25.97, 211.18]

Secondary structure (DSSP, 8-state):
--------HHHHHHHHHHHHHHHTSHHHHHHHHTTB-TTT--B--GGGB--BSS-GGGT---STTTB---BHHHHHHHHHS-HHHHHHHHTT---/----HHHHTHHHHHHHHHSSSHHHHHHHHH-B-TTT--B--GGGB--BSS-GGGT---STTTB---BHHHHHHHHHS-HHHHHHHHTT-/-THHHHHHHTTSHHHHHHHHHTB-TTT--B--TTTB--BS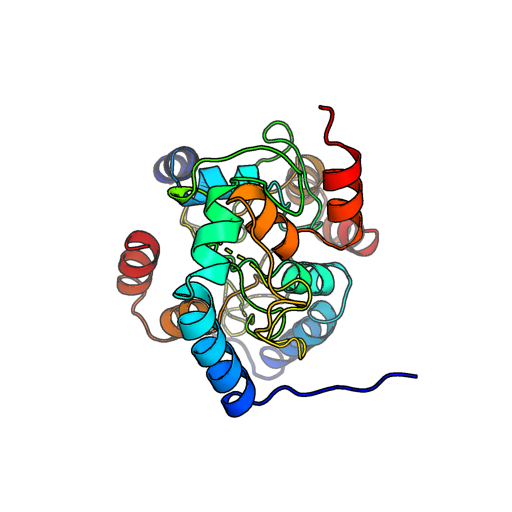S-TTTT---SGGGB---BHHHHHHHTTS-HHHHHHHHHT-

Sequence (264 aa):
NYFIVEVSEQEVKREKEKARELRRSQWWKNRIARGICHYCGEIFPPEELTDHLVPVVRGGKSTRGNVVPACKECNNRKKYLLPVEWEEYLDSLESVEVSEQEVKREKEKARELRRSQWWKNRIARGICHYCGEIFPPEELTDHLVPVVRGGKSTRGNVVPACKECNNRKKYLLPVEWEEYLDSLREKEKARELRRSQWWKNRIARGICHYCGEIFPPEELTDHLVPVVRGGKSTRGNVVPACKECNNRKKYLLPVEWEEYLDSL